Protein AF-K0SHB6-F1 (afdb_monomer_lite)

Sequence (240 aa):
EPPLGRHKRSSAKKPINKRSSAKSDKPDTRSKSGKSGKSESYHIAPFSCPGQCIDAEGADYETGELSSAVQACNVHGSHGYTQQWLIHQDTTFVKVESYAYEGQCIGVVYEPGDSAEDIKGACEYAELALRPCDSLSTNWYFTGGQLLSAFCWLNGVSSIMGVYYLSETVGCAGDLSSYSGNIDPLQREDTFLFIESDVMAMMEVSSRSIEDVPENFPTTFPTYFPSLSPTISPMKDPEE

Organism: Thalassiosira oceanica (NCBI:txid159749)

Radius of gyration: 20.95 Å; chains: 1; bounding box: 50×61×56 Å

pLDDT: mean 73.22, std 24.62, range [27.67, 98.31]

Secondary structure (DSSP, 8-state):
-PPP--------PPP-------------------------EEEEEETTSTTEEE-GGGS-TTT-B-TT-EEE--SSSTTGGGG-EEEEE-SS-EEEEESSSTTEEEEE---TT--HHHHHHHHHEEEEEEEETTSGGG-EEE-SS-EEEHHHHHTT--EEEE--EEETTTEE-S--EEEE-S-SS--GGG-EEEEEHHHHHHHHHHHHTGGG--S-----------------PPPPPPP-

Structure (mmCIF, N/CA/C/O backbone):
data_AF-K0SHB6-F1
#
_entry.id   AF-K0SHB6-F1
#
loop_
_atom_site.group_PDB
_atom_site.id
_atom_site.type_symbol
_atom_site.label_atom_id
_atom_site.label_alt_id
_atom_site.label_comp_id
_atom_site.label_asym_id
_atom_site.label_entity_id
_atom_site.label_seq_id
_atom_site.pdbx_PDB_ins_code
_atom_site.Cartn_x
_atom_site.Cartn_y
_atom_site.Cartn_z
_atom_site.occupancy
_atom_site.B_iso_or_equiv
_atom_site.auth_seq_id
_atom_site.auth_comp_id
_atom_site.auth_asym_id
_atom_site.auth_atom_id
_atom_site.pdbx_PDB_model_num
ATOM 1 N N . GLU A 1 1 ? -22.175 25.384 -15.361 1.00 29.41 1 GLU A N 1
ATOM 2 C CA . GLU A 1 1 ? -21.512 26.169 -14.298 1.00 29.41 1 GLU A CA 1
ATOM 3 C C . GLU A 1 1 ? -20.616 25.232 -13.501 1.00 29.41 1 GLU A C 1
ATOM 5 O O . GLU A 1 1 ? -21.087 24.143 -13.191 1.00 29.41 1 GLU A O 1
ATOM 10 N N . PRO A 1 2 ? -19.345 25.564 -13.230 1.00 31.03 2 PRO A N 1
ATOM 11 C CA . PRO A 1 2 ? -18.508 24.738 -12.367 1.00 31.03 2 PRO A CA 1
ATOM 12 C C . PRO A 1 2 ? -18.698 25.171 -10.903 1.00 31.03 2 PRO A C 1
ATOM 14 O O . PRO A 1 2 ? -18.761 26.378 -10.650 1.00 31.03 2 PRO A O 1
ATOM 17 N N . PRO A 1 3 ? -18.752 24.262 -9.915 1.00 38.94 3 PRO A N 1
ATOM 18 C CA . PRO A 1 3 ? -18.626 24.676 -8.533 1.00 38.94 3 PRO A CA 1
ATOM 19 C C . PRO A 1 3 ? -17.149 24.797 -8.152 1.00 38.94 3 PRO A C 1
ATOM 21 O O . PRO A 1 3 ? -16.304 23.949 -8.440 1.00 38.94 3 PRO A O 1
ATOM 24 N N . LEU A 1 4 ? -16.882 25.935 -7.528 1.00 33.56 4 LEU A N 1
ATOM 25 C CA . LEU A 1 4 ? -15.621 26.421 -7.003 1.00 33.56 4 LEU A CA 1
ATOM 26 C C . LEU A 1 4 ? -15.220 25.719 -5.697 1.00 33.56 4 LEU A C 1
ATOM 28 O O . LEU A 1 4 ? -16.072 25.389 -4.879 1.00 33.56 4 LEU A O 1
ATOM 32 N N . GLY A 1 5 ? -13.907 25.688 -5.446 1.00 27.67 5 GLY A N 1
ATOM 33 C CA . GLY A 1 5 ? -13.371 25.937 -4.103 1.00 27.67 5 GLY A CA 1
ATOM 34 C C . GLY A 1 5 ? -12.827 24.735 -3.333 1.00 27.67 5 GLY A C 1
ATOM 35 O O . GLY A 1 5 ? -13.350 24.390 -2.281 1.00 27.67 5 GLY A O 1
ATOM 36 N N . ARG A 1 6 ? -11.699 24.162 -3.776 1.00 32.88 6 ARG A N 1
ATOM 37 C CA . ARG A 1 6 ? -10.844 23.337 -2.903 1.00 32.88 6 ARG A CA 1
ATOM 38 C C . ARG A 1 6 ? -10.138 24.255 -1.898 1.00 32.88 6 ARG A C 1
ATOM 40 O O . ARG A 1 6 ? -9.207 24.979 -2.252 1.00 32.88 6 ARG A O 1
ATOM 47 N N . HIS A 1 7 ? -10.575 24.235 -0.642 1.00 29.77 7 HIS A N 1
ATOM 48 C CA . HIS A 1 7 ? -9.843 24.861 0.453 1.00 29.77 7 HIS A CA 1
ATOM 49 C C . HIS A 1 7 ? -8.585 24.040 0.764 1.00 29.77 7 HIS A C 1
ATOM 51 O O . HIS A 1 7 ? -8.644 23.029 1.453 1.00 29.77 7 HIS A O 1
ATOM 57 N N . LYS A 1 8 ? -7.424 24.503 0.283 1.00 37.03 8 LYS A N 1
ATOM 58 C CA . LYS A 1 8 ? -6.126 24.109 0.846 1.00 37.03 8 LYS A CA 1
ATOM 59 C C . LYS A 1 8 ? -6.048 24.634 2.281 1.00 37.03 8 LYS A C 1
ATOM 61 O O . LYS A 1 8 ? -5.991 25.846 2.487 1.00 37.03 8 LYS A O 1
ATOM 66 N N . ARG A 1 9 ? -6.013 23.742 3.270 1.00 31.62 9 ARG A N 1
ATOM 67 C CA . ARG A 1 9 ? -5.546 24.068 4.623 1.00 31.62 9 ARG A CA 1
ATOM 68 C C . ARG A 1 9 ? -4.311 23.237 4.930 1.00 31.62 9 ARG A C 1
ATOM 70 O O . ARG A 1 9 ? -4.398 22.033 5.122 1.00 31.62 9 ARG A O 1
ATOM 77 N N . SER A 1 10 ? -3.166 23.919 4.955 1.00 33.72 10 SER A N 1
ATOM 78 C CA . SER A 1 10 ? -1.901 23.356 5.408 1.00 33.72 10 SER A CA 1
ATOM 79 C C . SER A 1 10 ? -1.973 23.111 6.910 1.00 33.72 10 SER A C 1
ATOM 81 O O . SER A 1 10 ? -2.198 24.051 7.675 1.00 33.72 10 SER A O 1
ATOM 83 N N . SER A 1 11 ? -1.733 21.875 7.325 1.00 35.28 11 SER A N 1
ATOM 84 C CA . SER A 1 11 ? -1.407 21.549 8.709 1.00 35.28 11 SER A CA 1
ATOM 85 C C . SER A 1 11 ? -0.098 20.772 8.695 1.00 35.28 11 SER A C 1
ATOM 87 O O . SER A 1 11 ? 0.039 19.790 7.974 1.00 35.28 11 SER A O 1
ATOM 89 N N . ALA A 1 12 ? 0.888 21.292 9.424 1.00 32.09 12 ALA A N 1
ATOM 90 C CA . ALA A 1 12 ? 2.257 20.799 9.446 1.00 32.09 12 ALA A CA 1
ATOM 91 C C . ALA A 1 12 ? 2.314 19.328 9.901 1.00 32.09 12 ALA A C 1
ATOM 93 O O . ALA A 1 12 ? 2.023 19.027 11.059 1.00 32.09 12 ALA A O 1
ATOM 94 N N . LYS A 1 13 ? 2.706 18.426 8.992 1.00 37.31 13 LYS A N 1
ATOM 95 C CA . LYS A 1 13 ? 3.010 17.018 9.284 1.00 37.31 13 LYS A CA 1
ATOM 96 C C . LYS A 1 13 ? 4.480 16.865 9.687 1.00 37.31 13 LYS A C 1
ATOM 98 O O . LYS A 1 13 ? 5.363 17.573 9.202 1.00 37.31 13 LYS A O 1
ATOM 103 N N . LYS A 1 14 ? 4.733 15.953 10.629 1.00 38.56 14 LYS A N 1
ATOM 104 C CA . LYS A 1 14 ? 6.080 15.570 11.076 1.00 38.56 14 LYS A CA 1
ATOM 105 C C . LYS A 1 14 ? 6.819 14.907 9.900 1.00 38.56 14 LYS A C 1
ATOM 107 O O . LYS A 1 14 ? 6.227 14.039 9.268 1.00 38.56 14 LYS A O 1
ATOM 112 N N . PRO A 1 15 ? 8.078 15.279 9.617 1.00 34.97 15 PRO A N 1
ATOM 113 C CA . PRO A 1 15 ? 8.804 14.750 8.469 1.00 34.97 15 PRO A CA 1
ATOM 114 C C . PRO A 1 15 ? 9.083 13.250 8.607 1.00 34.97 15 PRO A C 1
ATOM 116 O O . PRO A 1 15 ? 9.340 12.750 9.706 1.00 34.97 15 PRO A O 1
ATOM 119 N N . ILE A 1 16 ? 9.093 12.559 7.465 1.00 46.59 16 ILE A N 1
ATOM 120 C CA . ILE A 1 16 ? 9.598 11.192 7.310 1.00 46.59 16 ILE A CA 1
ATOM 121 C C . ILE A 1 16 ? 11.068 11.184 7.762 1.00 46.59 16 ILE A C 1
ATOM 123 O O . ILE A 1 16 ? 11.935 11.804 7.137 1.00 46.59 16 ILE A O 1
ATOM 127 N N . ASN A 1 17 ? 11.350 10.538 8.896 1.00 40.88 17 ASN A N 1
ATOM 128 C CA . ASN A 1 17 ? 12.684 10.522 9.490 1.00 40.88 17 ASN A CA 1
ATOM 129 C C . ASN A 1 17 ? 13.641 9.677 8.641 1.00 40.88 17 ASN A C 1
ATOM 131 O O . ASN A 1 17 ? 13.602 8.449 8.670 1.00 40.88 17 ASN A O 1
ATOM 135 N N . LYS A 1 18 ? 14.570 10.340 7.942 1.00 38.62 18 LYS A N 1
ATOM 136 C CA . LYS A 1 18 ? 15.769 9.687 7.406 1.00 38.62 18 LYS A CA 1
ATOM 137 C C . LYS A 1 18 ? 16.724 9.350 8.554 1.00 38.62 18 LYS A C 1
ATOM 139 O O . LYS A 1 18 ? 17.028 10.183 9.407 1.00 38.62 18 LYS A O 1
ATOM 144 N N . ARG A 1 19 ? 17.196 8.105 8.553 1.00 33.34 19 ARG A N 1
ATOM 145 C CA . ARG A 1 19 ? 18.104 7.507 9.539 1.00 33.34 19 ARG A CA 1
ATOM 146 C C . ARG A 1 19 ? 19.322 8.406 9.810 1.00 33.34 19 ARG A C 1
ATOM 148 O O . ARG A 1 19 ? 20.077 8.718 8.894 1.00 33.34 19 ARG A O 1
ATOM 155 N N . SER A 1 20 ? 19.555 8.757 11.076 1.00 30.36 20 SER A N 1
ATOM 156 C CA . SER A 1 20 ? 20.849 9.252 11.563 1.00 30.36 20 SER A CA 1
ATOM 157 C C . SER A 1 20 ? 21.382 8.288 12.622 1.00 30.36 20 SER A C 1
ATOM 159 O O . SER A 1 20 ? 20.715 7.950 13.596 1.00 30.36 20 SER A O 1
ATOM 161 N N . SER A 1 21 ? 22.578 7.765 12.372 1.00 34.56 21 SER A N 1
ATOM 162 C CA . SER A 1 21 ? 23.260 6.782 13.208 1.00 34.56 21 SER A CA 1
ATOM 163 C C . SER A 1 21 ? 23.931 7.458 14.403 1.00 34.56 21 SER A C 1
ATOM 165 O O . SER A 1 21 ? 24.883 8.217 14.216 1.00 34.56 21 SER A O 1
ATOM 167 N N . ALA A 1 22 ? 23.493 7.134 15.621 1.00 31.91 22 ALA A N 1
ATOM 168 C CA . ALA A 1 22 ? 24.198 7.478 16.851 1.00 31.91 22 ALA A CA 1
ATOM 169 C C . ALA A 1 22 ? 24.602 6.201 17.600 1.00 31.91 22 ALA A C 1
ATOM 171 O O . ALA A 1 22 ? 23.790 5.322 17.878 1.00 31.91 22 ALA A O 1
ATOM 172 N N . LYS A 1 23 ? 25.903 6.106 17.865 1.00 35.44 23 LYS A N 1
ATOM 173 C CA . LYS A 1 23 ? 26.618 4.988 18.479 1.00 35.44 23 LYS A CA 1
ATOM 174 C C . LYS A 1 23 ? 26.730 5.254 19.984 1.00 35.44 23 LYS A C 1
ATOM 176 O O . LYS A 1 23 ? 27.194 6.327 20.360 1.00 35.44 23 LYS A O 1
ATOM 181 N N . SER A 1 24 ? 26.382 4.290 20.833 1.00 30.88 24 SER A N 1
ATOM 182 C CA . SER A 1 24 ? 26.799 4.286 22.242 1.00 30.88 24 SER A CA 1
ATOM 183 C C . SER A 1 24 ? 27.037 2.857 22.727 1.00 30.88 24 SER A C 1
ATOM 185 O O . SER A 1 24 ? 26.165 1.999 22.607 1.00 30.88 24 SER A O 1
ATOM 187 N N . ASP A 1 25 ? 28.246 2.630 23.236 1.00 32.50 25 ASP A N 1
ATOM 188 C CA . ASP A 1 25 ? 28.817 1.347 23.643 1.00 32.50 25 ASP A CA 1
ATOM 189 C C . ASP A 1 25 ? 28.410 0.883 25.062 1.00 32.50 25 ASP A C 1
ATOM 191 O O . ASP A 1 25 ? 28.250 1.712 25.959 1.00 32.50 25 ASP A O 1
ATOM 195 N N . LYS A 1 26 ? 28.469 -0.459 25.235 1.00 32.31 26 LYS A N 1
ATOM 196 C CA . LYS A 1 26 ? 28.680 -1.312 26.447 1.00 32.31 26 LYS A CA 1
ATOM 197 C C . LYS A 1 26 ? 27.462 -1.877 27.229 1.00 32.31 26 LYS A C 1
ATOM 199 O O . LYS A 1 26 ? 26.467 -1.183 27.376 1.00 32.31 26 LYS A O 1
ATOM 204 N N . PRO A 1 27 ? 27.611 -3.039 27.924 1.00 38.28 27 PRO A N 1
ATOM 205 C CA . PRO A 1 27 ? 28.086 -4.348 27.435 1.00 38.28 27 PRO A CA 1
ATOM 206 C C . PRO A 1 27 ? 27.249 -5.567 27.939 1.00 38.28 27 PRO A C 1
ATOM 208 O O . PRO A 1 27 ? 26.522 -5.489 28.920 1.00 38.28 27 PRO A O 1
ATOM 211 N N . ASP A 1 28 ? 27.461 -6.711 27.275 1.00 33.06 28 ASP A N 1
ATOM 212 C CA . ASP A 1 28 ? 27.283 -8.118 27.693 1.00 33.06 28 ASP A CA 1
ATOM 213 C C . ASP A 1 28 ? 25.973 -8.623 28.336 1.00 33.06 28 ASP A C 1
ATOM 215 O O . ASP A 1 28 ? 25.734 -8.501 29.535 1.00 33.06 28 ASP A O 1
ATOM 219 N N . THR A 1 29 ? 25.271 -9.495 27.598 1.00 31.88 29 THR A N 1
ATOM 220 C CA . THR A 1 29 ? 24.992 -10.855 28.106 1.00 31.88 29 THR A CA 1
ATOM 221 C C . THR A 1 29 ? 24.805 -11.851 26.958 1.00 31.88 29 THR A C 1
ATOM 223 O O . THR A 1 29 ? 23.915 -11.724 26.121 1.00 31.88 29 THR A O 1
ATOM 226 N N . ARG A 1 30 ? 25.676 -12.869 26.920 1.00 40.62 30 ARG A N 1
ATOM 227 C CA . ARG A 1 30 ? 25.621 -14.012 25.997 1.00 40.62 30 ARG A CA 1
ATOM 228 C C . ARG A 1 30 ? 24.274 -14.732 26.101 1.00 40.62 30 ARG A C 1
ATOM 230 O O . ARG A 1 30 ? 24.042 -15.448 27.071 1.00 40.62 30 ARG A O 1
ATOM 237 N N . SER A 1 31 ? 23.476 -14.656 25.042 1.00 32.75 31 SER A N 1
ATOM 238 C CA . SER A 1 31 ? 22.472 -15.670 24.720 1.00 32.75 31 SER A CA 1
ATOM 239 C C . SER A 1 31 ? 22.822 -16.288 23.373 1.00 32.75 31 SER A C 1
ATOM 241 O O . SER A 1 31 ? 23.190 -15.601 22.423 1.00 32.75 31 SER A O 1
ATOM 243 N N . LYS A 1 32 ? 22.825 -17.620 23.358 1.00 30.72 32 LYS A N 1
ATOM 244 C CA . LYS A 1 32 ? 23.284 -18.476 22.267 1.00 30.72 32 LYS A CA 1
ATOM 245 C C . LYS A 1 32 ? 22.575 -18.148 20.953 1.00 30.72 32 LYS A C 1
ATOM 247 O O . LYS A 1 32 ? 21.365 -17.964 20.912 1.00 30.72 32 LYS A O 1
ATOM 252 N N . SER A 1 33 ? 23.380 -18.160 19.898 1.00 38.50 33 SER A N 1
ATOM 253 C CA . SER A 1 33 ? 23.033 -18.048 18.487 1.00 38.50 33 SER A CA 1
ATOM 254 C C . SER A 1 33 ? 21.807 -18.880 18.092 1.00 38.50 33 SER A C 1
ATOM 256 O O . SER A 1 33 ? 21.907 -20.096 17.913 1.00 38.50 33 SER A O 1
ATOM 258 N N . GLY A 1 34 ? 20.676 -18.212 17.886 1.00 32.56 34 GLY A N 1
ATOM 259 C CA . GLY A 1 34 ? 19.695 -18.641 16.896 1.00 32.56 34 GLY A CA 1
ATOM 260 C C . GLY A 1 34 ? 20.164 -18.142 15.532 1.00 32.56 34 GLY A C 1
ATOM 261 O O . GLY A 1 34 ? 20.601 -16.997 15.424 1.00 32.56 34 GLY A O 1
ATOM 262 N N . LYS A 1 35 ? 20.144 -18.997 14.504 1.00 35.47 35 LYS A N 1
ATOM 263 C CA . LYS A 1 35 ? 20.313 -18.572 13.107 1.00 35.47 35 LYS A CA 1
ATOM 264 C C . LYS A 1 35 ? 19.418 -17.351 12.876 1.00 35.47 35 LYS A C 1
ATOM 266 O O . LYS A 1 35 ? 18.208 -17.462 13.030 1.00 35.47 35 LYS A O 1
ATOM 271 N N . SER A 1 36 ? 20.018 -16.217 12.526 1.00 36.28 36 SER A N 1
ATOM 272 C CA . SER A 1 36 ? 19.309 -15.109 11.893 1.00 36.28 36 SER A CA 1
ATOM 273 C C . SER A 1 36 ? 18.643 -15.694 10.647 1.00 36.28 36 SER A C 1
ATOM 275 O O . SER A 1 36 ? 19.313 -16.005 9.663 1.00 36.28 36 SER A O 1
ATOM 277 N N . GLY A 1 37 ? 17.340 -15.965 10.735 1.00 38.00 37 GLY A N 1
ATOM 278 C CA . GLY A 1 37 ? 16.520 -16.085 9.542 1.00 38.00 37 GLY A CA 1
ATOM 279 C C . GLY A 1 37 ? 16.625 -14.742 8.835 1.00 38.00 37 GLY A C 1
ATOM 280 O O . GLY A 1 37 ? 16.525 -13.702 9.489 1.00 38.00 37 GLY A O 1
ATOM 281 N N . LYS A 1 38 ? 16.929 -14.747 7.538 1.00 49.19 38 LYS A N 1
ATOM 282 C CA . LYS A 1 38 ? 16.717 -13.552 6.724 1.00 49.19 38 LYS A CA 1
ATOM 283 C C . LYS A 1 38 ? 15.250 -13.164 6.922 1.00 49.19 38 LYS A C 1
ATOM 285 O O . LYS A 1 38 ? 14.393 -14.030 6.778 1.00 49.19 38 LYS A O 1
ATOM 290 N N . SER A 1 39 ? 14.967 -11.919 7.288 1.00 55.59 39 SER A N 1
ATOM 291 C CA . SER A 1 39 ? 13.596 -11.420 7.206 1.00 55.59 39 SER A CA 1
ATOM 292 C C . SER A 1 39 ? 13.182 -11.512 5.740 1.00 55.59 39 SER A C 1
ATOM 294 O O . SER A 1 39 ? 13.821 -10.893 4.891 1.00 55.59 39 SER A O 1
ATOM 296 N N . GLU A 1 40 ? 12.199 -12.354 5.437 1.00 81.94 40 GLU A N 1
ATOM 297 C CA . GLU A 1 40 ? 11.694 -12.533 4.078 1.00 81.94 40 GLU A CA 1
ATOM 298 C C . GLU A 1 40 ? 10.979 -11.244 3.657 1.00 81.94 40 GLU A C 1
ATOM 300 O O . GLU A 1 40 ? 10.002 -10.832 4.282 1.00 81.94 40 GLU A O 1
ATOM 305 N N . SER A 1 41 ? 11.515 -10.568 2.639 1.00 91.00 41 SER A N 1
ATOM 306 C CA . SER A 1 41 ? 10.890 -9.402 2.018 1.00 91.00 41 SER A CA 1
ATOM 307 C C . SER A 1 41 ? 10.317 -9.771 0.656 1.00 91.00 41 SER A C 1
ATOM 309 O O . SER A 1 41 ? 10.869 -10.601 -0.076 1.00 91.00 41 SER A O 1
ATOM 311 N N . TYR A 1 42 ? 9.224 -9.112 0.295 1.00 93.31 42 TYR A N 1
ATOM 312 C CA . TYR A 1 42 ? 8.438 -9.405 -0.894 1.00 93.31 42 TYR A CA 1
ATOM 313 C C . TYR A 1 42 ? 8.382 -8.189 -1.811 1.00 93.31 42 TYR A C 1
ATOM 315 O O . TYR A 1 42 ? 8.310 -7.057 -1.343 1.00 93.31 42 TYR A O 1
ATOM 323 N N . HIS A 1 43 ? 8.353 -8.432 -3.115 1.00 94.12 43 HIS A N 1
ATOM 324 C CA . HIS A 1 43 ? 7.824 -7.475 -4.077 1.00 94.12 43 HIS A CA 1
ATOM 325 C C . HIS A 1 43 ? 6.333 -7.759 -4.241 1.00 94.12 43 HIS A C 1
ATOM 327 O O . HIS A 1 43 ? 5.920 -8.920 -4.312 1.00 94.12 43 HIS A O 1
ATOM 333 N N . ILE A 1 44 ? 5.525 -6.705 -4.288 1.00 94.81 44 ILE A N 1
ATOM 334 C CA . ILE A 1 44 ? 4.079 -6.815 -4.483 1.00 94.81 44 ILE A CA 1
ATOM 335 C C . ILE A 1 44 ? 3.785 -6.337 -5.895 1.00 94.81 44 ILE A C 1
ATOM 337 O O . ILE A 1 44 ? 4.035 -5.177 -6.213 1.00 94.81 44 ILE A O 1
ATOM 341 N N . ALA A 1 45 ? 3.288 -7.231 -6.743 1.00 93.62 45 ALA A N 1
ATOM 342 C CA . ALA A 1 45 ? 3.000 -6.944 -8.142 1.00 93.62 45 ALA A CA 1
ATOM 343 C C . ALA A 1 45 ? 1.491 -7.054 -8.399 1.00 93.62 45 ALA A C 1
ATOM 345 O O . ALA A 1 45 ? 0.918 -8.116 -8.130 1.00 93.62 45 ALA A O 1
ATOM 346 N N . PRO A 1 46 ? 0.823 -6.009 -8.919 1.00 92.12 46 PRO A N 1
ATOM 347 C CA . PRO A 1 46 ? -0.566 -6.131 -9.341 1.00 92.12 46 PRO A CA 1
ATOM 348 C C . PRO A 1 46 ? -0.658 -7.094 -10.529 1.00 92.12 46 PRO A C 1
ATOM 350 O O . PRO A 1 46 ? 0.081 -6.972 -11.507 1.00 92.12 46 PRO A O 1
ATOM 353 N N . PHE A 1 47 ? -1.570 -8.061 -10.465 1.00 88.81 47 PHE A N 1
ATOM 354 C CA . PHE A 1 47 ? -1.650 -9.151 -11.437 1.00 88.81 47 PHE A CA 1
ATOM 355 C C . PHE A 1 47 ? -1.946 -8.649 -12.858 1.00 88.81 47 PHE A C 1
ATOM 357 O O . PHE A 1 47 ? -1.375 -9.152 -13.827 1.00 88.81 47 PHE A O 1
ATOM 364 N N . SER A 1 48 ? -2.794 -7.627 -12.987 1.00 86.19 48 SER A N 1
ATOM 365 C CA . SER A 1 48 ? -3.121 -6.996 -14.274 1.00 86.19 48 SER A CA 1
ATOM 366 C C . SER A 1 48 ? -2.049 -6.034 -14.798 1.00 86.19 48 SER A C 1
ATOM 368 O O . SER A 1 48 ? -2.194 -5.502 -15.899 1.00 86.19 48 SER A O 1
ATOM 370 N N . CYS A 1 49 ? -0.950 -5.843 -14.061 1.00 88.81 49 CYS A N 1
ATOM 371 C CA . CYS A 1 49 ? 0.143 -4.934 -14.405 1.00 88.81 49 CYS A CA 1
ATOM 372 C C . CYS A 1 49 ? 1.483 -5.692 -14.520 1.00 88.81 49 CYS A C 1
ATOM 374 O O . CYS A 1 49 ? 2.363 -5.515 -13.674 1.00 88.81 49 CYS A O 1
ATOM 376 N N . PRO A 1 50 ? 1.683 -6.550 -15.544 1.00 87.00 50 PRO A N 1
ATOM 377 C CA . PRO A 1 50 ? 2.914 -7.325 -15.675 1.00 87.00 50 PRO A CA 1
ATOM 378 C C . PRO A 1 50 ? 4.167 -6.442 -15.673 1.00 87.00 50 PRO A C 1
ATOM 380 O O . PRO A 1 50 ? 4.248 -5.448 -16.395 1.00 87.00 50 PRO A O 1
ATOM 383 N N . GLY A 1 51 ? 5.160 -6.825 -14.868 1.00 88.19 51 GLY A N 1
ATOM 384 C CA . GLY A 1 51 ? 6.424 -6.092 -14.744 1.00 88.19 51 GLY A CA 1
ATOM 385 C C . GLY A 1 51 ? 6.337 -4.792 -13.940 1.00 88.19 51 GLY A C 1
ATOM 386 O O . GLY A 1 51 ? 7.326 -4.061 -13.894 1.00 88.19 51 GLY A O 1
ATOM 387 N N . GLN A 1 52 ? 5.192 -4.501 -13.315 1.00 93.00 52 GLN A N 1
ATOM 388 C CA . GLN A 1 52 ? 5.039 -3.404 -12.363 1.00 93.00 52 GLN A CA 1
ATOM 389 C C . GLN A 1 52 ? 4.985 -3.933 -10.925 1.00 93.00 52 GLN A C 1
ATOM 391 O O . GLN A 1 52 ? 4.422 -4.995 -10.657 1.00 93.00 52 GLN A O 1
ATOM 396 N N . CYS A 1 53 ? 5.566 -3.175 -10.006 1.00 95.00 53 CYS A N 1
ATOM 397 C CA . CYS A 1 53 ? 5.662 -3.460 -8.585 1.00 95.00 53 CYS A CA 1
ATOM 398 C C . CYS A 1 53 ? 5.234 -2.224 -7.785 1.00 95.00 53 CYS A C 1
ATOM 400 O O . CYS A 1 53 ? 5.376 -1.092 -8.251 1.00 95.00 53 CYS A O 1
ATOM 402 N N . ILE A 1 54 ? 4.725 -2.443 -6.573 1.00 96.31 54 ILE A N 1
ATOM 403 C CA . ILE A 1 54 ? 4.427 -1.365 -5.630 1.00 96.31 54 ILE A CA 1
ATOM 404 C C . ILE A 1 54 ? 5.736 -0.852 -5.016 1.00 96.31 54 ILE A C 1
ATOM 406 O O . ILE A 1 54 ? 6.526 -1.629 -4.476 1.00 96.31 54 ILE A O 1
ATOM 410 N N . ASP A 1 55 ? 5.939 0.458 -5.074 1.00 96.56 55 ASP A N 1
ATOM 411 C CA . ASP A 1 55 ? 7.143 1.179 -4.683 1.00 96.56 55 ASP A CA 1
ATOM 412 C C . ASP A 1 55 ? 6.822 2.237 -3.625 1.00 96.56 55 ASP A C 1
ATOM 414 O O . ASP A 1 55 ? 6.032 3.158 -3.846 1.00 96.56 55 ASP A O 1
ATOM 418 N N . ALA A 1 56 ? 7.460 2.125 -2.462 1.00 96.94 56 ALA A N 1
ATOM 419 C CA . ALA A 1 56 ? 7.277 3.071 -1.372 1.00 96.94 56 ALA A CA 1
ATOM 420 C C . ALA A 1 56 ? 7.874 4.460 -1.671 1.00 96.94 56 ALA A C 1
ATOM 422 O O . ALA A 1 56 ? 7.459 5.435 -1.049 1.00 96.94 56 ALA A O 1
ATOM 423 N N . GLU A 1 57 ? 8.827 4.580 -2.605 1.00 95.12 57 GLU A N 1
ATOM 424 C CA . GLU A 1 57 ? 9.357 5.881 -3.051 1.00 95.12 57 GLU A CA 1
ATOM 425 C C . GLU A 1 57 ? 8.317 6.673 -3.861 1.00 95.12 57 GLU A C 1
ATOM 427 O O . GLU A 1 57 ? 8.410 7.895 -3.961 1.00 95.12 57 GLU A O 1
ATOM 432 N N . GLY A 1 58 ? 7.279 5.998 -4.366 1.00 93.56 58 GLY A N 1
ATOM 433 C CA . GLY A 1 58 ? 6.119 6.625 -4.995 1.00 93.56 58 GLY A CA 1
ATOM 434 C C . GLY A 1 58 ? 5.163 7.329 -4.025 1.00 93.56 58 GLY A C 1
ATOM 435 O O . GLY A 1 58 ? 4.144 7.858 -4.470 1.00 93.56 58 GLY A O 1
ATOM 436 N N . ALA A 1 59 ? 5.463 7.321 -2.722 1.00 95.44 59 ALA A N 1
ATOM 437 C CA . ALA A 1 59 ? 4.725 8.078 -1.722 1.00 95.44 59 ALA A CA 1
ATOM 438 C C . ALA A 1 59 ? 5.076 9.574 -1.776 1.00 95.44 59 ALA A C 1
ATOM 440 O O . ALA A 1 59 ? 6.249 9.957 -1.795 1.00 95.44 59 ALA A O 1
ATOM 441 N N . ASP A 1 60 ? 4.062 10.434 -1.714 1.00 94.88 60 ASP A N 1
ATOM 442 C CA . ASP A 1 60 ? 4.256 11.869 -1.548 1.00 94.88 60 ASP A CA 1
ATOM 443 C C . ASP A 1 60 ? 4.959 12.166 -0.213 1.00 94.88 60 ASP A C 1
ATOM 445 O O . ASP A 1 60 ? 4.603 11.641 0.845 1.00 94.88 60 ASP A O 1
ATOM 449 N N . TYR A 1 61 ? 5.976 13.028 -0.253 1.00 88.25 61 TYR A N 1
ATOM 450 C CA . TYR A 1 61 ? 6.817 13.312 0.910 1.00 88.25 61 TYR A CA 1
ATOM 451 C C . TYR A 1 61 ? 6.065 14.021 2.049 1.00 88.25 61 TYR A C 1
ATOM 453 O O . TYR A 1 61 ? 6.426 13.858 3.218 1.00 88.25 61 TYR A O 1
ATOM 461 N N . GLU A 1 62 ? 5.055 14.834 1.727 1.00 88.81 62 GLU A N 1
ATOM 462 C CA . GLU A 1 62 ? 4.292 15.598 2.713 1.00 88.81 62 GLU A CA 1
ATOM 463 C C . GLU A 1 62 ? 3.106 14.798 3.251 1.00 88.81 62 GLU A C 1
ATOM 465 O O . GLU A 1 62 ? 2.844 14.810 4.459 1.00 88.81 62 GLU A O 1
ATOM 470 N N . THR A 1 63 ? 2.363 14.125 2.371 1.00 90.88 63 THR A N 1
ATOM 471 C CA . THR A 1 63 ? 1.109 13.460 2.737 1.00 90.88 63 THR A CA 1
ATOM 472 C C . THR A 1 63 ? 1.296 11.990 3.086 1.00 90.88 63 THR A C 1
ATOM 474 O O . THR A 1 63 ? 0.556 11.500 3.949 1.00 90.88 63 THR A O 1
ATOM 477 N N . GLY A 1 64 ? 2.303 11.339 2.497 1.00 94.25 64 GLY A N 1
ATOM 478 C CA . GLY A 1 64 ? 2.529 9.895 2.524 1.00 94.25 64 GLY A CA 1
ATOM 479 C C . GLY A 1 64 ? 1.698 9.127 1.493 1.00 94.25 64 GLY A C 1
ATOM 480 O O . GLY A 1 64 ? 1.773 7.900 1.479 1.00 94.25 64 GLY A O 1
ATOM 481 N N . GLU A 1 65 ? 0.893 9.814 0.678 1.00 96.50 65 GLU A N 1
ATOM 482 C CA . GLU A 1 65 ? -0.029 9.210 -0.291 1.00 96.50 65 GLU A CA 1
ATOM 483 C C . GLU A 1 65 ? 0.729 8.545 -1.441 1.00 96.50 65 GLU A C 1
ATOM 485 O O . GLU A 1 65 ? 1.613 9.137 -2.056 1.00 96.50 65 GLU A O 1
ATOM 490 N N . LEU A 1 66 ? 0.367 7.304 -1.745 1.00 96.50 66 LEU A N 1
ATOM 491 C CA . LEU A 1 66 ? 0.982 6.417 -2.730 1.00 96.50 66 LEU A CA 1
ATOM 492 C C . LEU A 1 66 ? 0.477 6.727 -4.151 1.00 96.50 66 LEU A C 1
ATOM 494 O O . LEU A 1 66 ? 0.026 5.839 -4.870 1.00 96.50 66 LEU A O 1
ATOM 498 N N . SER A 1 67 ? 0.566 7.997 -4.549 1.00 93.94 67 SER A N 1
ATOM 499 C CA . SER A 1 67 ? 0.066 8.538 -5.826 1.00 93.94 67 SER A CA 1
ATOM 500 C C . SER A 1 67 ? 0.894 8.130 -7.054 1.00 93.94 67 SER A C 1
ATOM 502 O O . SER A 1 67 ? 0.423 8.214 -8.187 1.00 93.94 67 SER A O 1
ATOM 504 N N . SER A 1 68 ? 2.133 7.677 -6.845 1.00 94.69 68 SER A N 1
ATOM 505 C CA . SER A 1 68 ? 3.036 7.200 -7.900 1.00 94.69 68 SER A CA 1
ATOM 506 C C . SER A 1 68 ? 3.701 5.874 -7.512 1.00 94.69 68 SER A C 1
ATOM 508 O O . SER A 1 68 ? 4.848 5.616 -7.881 1.00 94.69 68 SER A O 1
ATOM 510 N N . ALA A 1 69 ? 3.010 5.049 -6.726 1.00 95.88 69 ALA A N 1
ATOM 511 C CA . ALA A 1 69 ? 3.536 3.808 -6.170 1.00 95.88 69 ALA A CA 1
ATOM 512 C C . ALA A 1 69 ? 3.634 2.648 -7.166 1.00 95.88 69 ALA A C 1
ATOM 514 O O . ALA A 1 69 ? 4.410 1.734 -6.931 1.00 95.88 69 ALA A O 1
ATOM 515 N N . VAL A 1 70 ? 2.893 2.641 -8.270 1.00 95.06 70 VAL A N 1
ATOM 516 C CA . VAL A 1 70 ? 2.991 1.571 -9.272 1.00 95.06 70 VAL A CA 1
ATOM 517 C C . VAL A 1 70 ? 4.097 1.925 -10.260 1.00 95.06 70 VAL A C 1
ATOM 519 O O . VAL A 1 70 ? 3.961 2.860 -11.048 1.00 95.06 70 VAL A O 1
ATOM 522 N N . GLN A 1 71 ? 5.215 1.204 -10.186 1.00 93.69 71 GLN A N 1
ATOM 523 C CA . GLN A 1 71 ? 6.418 1.468 -10.979 1.00 93.69 71 GLN A CA 1
ATOM 524 C C . GLN A 1 71 ? 6.959 0.193 -11.612 1.00 93.69 71 GLN A C 1
ATOM 526 O O . GLN A 1 71 ? 6.638 -0.913 -11.184 1.00 93.69 71 GLN A O 1
ATOM 531 N N . ALA A 1 72 ? 7.840 0.331 -12.605 1.00 92.25 72 ALA A N 1
ATOM 532 C CA . ALA A 1 72 ? 8.565 -0.814 -13.140 1.00 92.25 72 ALA A CA 1
ATOM 533 C C . ALA A 1 72 ? 9.316 -1.541 -12.014 1.00 92.25 72 ALA A C 1
ATOM 535 O O . ALA A 1 72 ? 10.020 -0.910 -11.217 1.00 92.25 72 ALA A O 1
ATOM 536 N N . CYS A 1 73 ? 9.169 -2.866 -11.966 1.00 91.62 73 CYS A N 1
ATOM 537 C CA . CYS A 1 73 ? 9.875 -3.687 -10.995 1.00 91.62 73 CYS A CA 1
ATOM 538 C C . CYS A 1 73 ? 11.387 -3.485 -11.141 1.00 91.62 73 CYS A C 1
ATOM 540 O O . CYS A 1 73 ? 11.931 -3.526 -12.246 1.00 91.62 73 CYS A O 1
ATOM 542 N N . ASN A 1 74 ? 12.057 -3.241 -10.022 1.00 87.56 74 ASN A N 1
ATOM 543 C CA . ASN A 1 74 ? 13.462 -2.886 -9.979 1.00 87.56 74 ASN A CA 1
ATOM 544 C C . ASN A 1 74 ? 14.176 -3.697 -8.900 1.00 87.56 74 ASN A C 1
ATOM 546 O O . ASN A 1 74 ? 14.375 -3.219 -7.792 1.00 87.56 74 ASN A O 1
ATOM 550 N N . VAL A 1 75 ? 14.606 -4.917 -9.211 1.00 78.06 75 VAL A N 1
ATOM 551 C CA . VAL A 1 75 ? 15.228 -5.781 -8.190 1.00 78.06 75 VAL A CA 1
ATOM 552 C C . VAL A 1 75 ? 16.695 -5.429 -7.932 1.00 78.06 75 VAL A C 1
ATOM 554 O O . VAL A 1 75 ? 17.202 -5.568 -6.819 1.00 78.06 75 VAL A O 1
ATOM 557 N N . HIS A 1 76 ? 17.402 -4.985 -8.972 1.00 71.25 76 HIS A N 1
ATOM 558 C CA . HIS A 1 76 ? 18.860 -4.826 -8.956 1.00 71.25 76 HIS A CA 1
ATOM 559 C C . HIS A 1 76 ? 19.343 -3.372 -8.996 1.00 71.25 76 HIS A C 1
ATOM 561 O O . HIS A 1 76 ? 20.548 -3.123 -8.901 1.00 71.25 76 HIS A O 1
ATOM 567 N N . GLY A 1 77 ? 18.443 -2.407 -9.168 1.00 73.88 77 GLY A N 1
ATOM 568 C CA . GLY A 1 77 ? 18.793 -0.993 -9.168 1.00 73.88 77 GLY A CA 1
ATOM 569 C C . GLY A 1 77 ? 19.047 -0.451 -7.766 1.00 73.88 77 GLY A C 1
ATOM 570 O O . GLY A 1 77 ? 18.660 -1.035 -6.755 1.00 73.88 77 GLY A O 1
ATOM 571 N N . SER A 1 78 ? 19.669 0.727 -7.702 1.00 75.19 78 SER A N 1
ATOM 572 C CA . SER A 1 78 ? 20.001 1.409 -6.442 1.00 75.19 78 SER A CA 1
ATOM 573 C C . SER A 1 78 ? 18.787 1.739 -5.567 1.00 75.19 78 SER A C 1
ATOM 575 O O . SER A 1 78 ? 18.961 1.997 -4.380 1.00 75.19 78 SER A O 1
ATOM 577 N N . HIS A 1 79 ? 17.584 1.705 -6.142 1.00 81.81 79 HIS A N 1
ATOM 578 C CA . HIS A 1 79 ? 16.309 1.971 -5.476 1.00 81.81 79 HIS A CA 1
ATOM 579 C C . HIS A 1 79 ? 15.468 0.706 -5.260 1.00 81.81 79 HIS A C 1
ATOM 581 O O . HIS A 1 79 ? 14.389 0.792 -4.708 1.00 81.81 79 HIS A O 1
ATOM 587 N N . GLY A 1 80 ? 15.950 -0.496 -5.598 1.00 86.12 80 GLY A N 1
ATOM 588 C CA . GLY A 1 80 ? 15.117 -1.703 -5.493 1.00 86.12 80 GLY A CA 1
ATOM 589 C C . GLY A 1 80 ? 14.630 -2.049 -4.085 1.00 86.12 80 GLY A C 1
ATOM 590 O O . GLY A 1 80 ? 13.607 -2.699 -3.906 1.00 86.12 80 GLY A O 1
ATOM 591 N N . TYR A 1 81 ? 15.323 -1.560 -3.057 1.00 91.56 81 TYR A N 1
ATOM 592 C CA . TYR A 1 81 ? 14.917 -1.744 -1.666 1.00 91.56 81 TYR A CA 1
ATOM 593 C C . TYR A 1 81 ? 13.632 -0.979 -1.290 1.00 91.56 81 TYR A C 1
ATOM 595 O O . TYR A 1 81 ? 13.033 -1.306 -0.269 1.00 91.56 81 TYR A O 1
ATOM 603 N N . THR A 1 82 ? 13.197 0.019 -2.072 1.00 94.81 82 THR A N 1
ATOM 604 C CA . THR A 1 82 ? 11.932 0.748 -1.844 1.00 94.81 82 THR A CA 1
ATOM 605 C C . THR A 1 82 ? 10.715 -0.023 -2.355 1.00 94.81 82 THR A C 1
ATOM 607 O O . THR A 1 82 ? 9.602 0.231 -1.901 1.00 94.81 82 THR A O 1
ATOM 610 N N . GLN A 1 83 ? 10.934 -1.025 -3.212 1.00 95.69 83 GLN A N 1
ATOM 611 C CA . GLN A 1 83 ? 9.916 -1.963 -3.702 1.00 95.69 83 GLN A CA 1
ATOM 612 C C . GLN A 1 83 ? 9.824 -3.246 -2.864 1.00 95.69 83 GLN A C 1
ATOM 614 O O . GLN A 1 83 ? 9.063 -4.158 -3.191 1.00 95.69 83 GLN A O 1
ATOM 619 N N . GLN A 1 84 ? 10.602 -3.322 -1.781 1.00 95.25 84 GLN A N 1
ATOM 620 C CA . GLN A 1 84 ? 10.566 -4.431 -0.839 1.00 95.25 84 GLN A CA 1
ATOM 621 C C . GLN A 1 84 ? 9.603 -4.132 0.309 1.00 95.25 84 GLN A C 1
ATOM 623 O O . GLN A 1 84 ? 9.638 -3.065 0.928 1.00 95.25 84 GLN A O 1
ATOM 628 N N . TRP A 1 85 ? 8.787 -5.129 0.630 1.00 96.00 85 TRP A N 1
ATOM 629 C CA . TRP A 1 85 ? 7.756 -5.063 1.654 1.00 96.00 85 TRP A CA 1
ATOM 630 C C . TRP A 1 85 ? 7.916 -6.211 2.645 1.00 96.00 85 TRP A C 1
ATOM 632 O O . TRP A 1 85 ? 8.144 -7.363 2.267 1.00 96.00 85 TRP A O 1
ATOM 642 N N . LEU A 1 86 ? 7.806 -5.892 3.927 1.00 95.62 86 LEU A N 1
ATOM 643 C CA . LEU A 1 86 ? 7.751 -6.854 5.016 1.00 95.62 86 LEU A CA 1
ATOM 644 C C . LEU A 1 86 ? 6.283 -7.158 5.303 1.00 95.62 86 LEU A C 1
ATOM 646 O O . LEU A 1 86 ? 5.484 -6.256 5.563 1.00 95.62 86 LEU A O 1
ATOM 650 N N . ILE A 1 87 ? 5.925 -8.436 5.236 1.00 94.00 87 ILE A N 1
ATOM 651 C CA . ILE A 1 87 ? 4.554 -8.883 5.465 1.00 94.00 87 ILE A CA 1
ATOM 652 C C . ILE A 1 87 ? 4.444 -9.366 6.904 1.00 94.00 87 ILE A C 1
ATOM 654 O O . ILE A 1 87 ? 4.992 -10.407 7.266 1.00 94.00 87 ILE A O 1
ATOM 658 N N . HIS A 1 88 ? 3.725 -8.608 7.727 1.00 92.69 88 HIS A N 1
ATOM 659 C CA . HIS A 1 88 ? 3.405 -9.020 9.091 1.00 92.69 88 HIS A CA 1
ATOM 660 C C . HIS A 1 88 ? 2.023 -9.620 9.098 1.00 92.69 88 HIS A C 1
ATOM 662 O O . HIS A 1 88 ? 1.053 -8.935 8.788 1.00 92.69 88 HIS A O 1
ATOM 668 N N . GLN A 1 89 ? 1.929 -10.885 9.471 1.00 87.44 89 GLN A N 1
ATOM 669 C CA . GLN A 1 89 ? 0.654 -11.555 9.639 1.00 87.44 89 GLN A CA 1
ATOM 670 C C . GLN A 1 89 ? 0.440 -11.853 11.120 1.00 87.44 89 GLN A C 1
ATOM 672 O O . GLN A 1 89 ? 1.237 -12.555 11.746 1.00 87.44 89 GLN A O 1
ATOM 677 N N . ASP A 1 90 ? -0.644 -11.322 11.676 1.00 81.38 90 ASP A N 1
ATOM 678 C CA . ASP A 1 90 ? -1.213 -11.846 12.910 1.00 81.38 90 ASP A CA 1
ATOM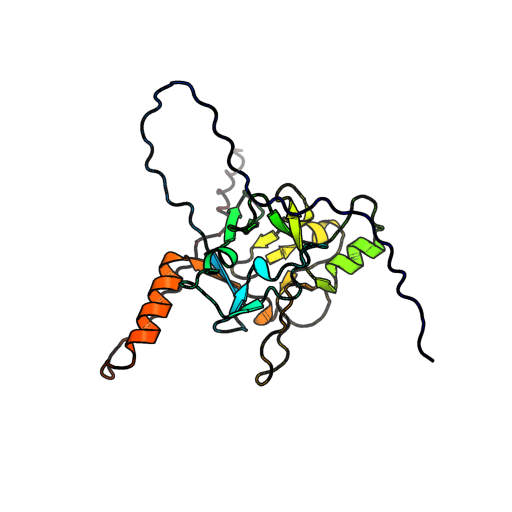 679 C C . ASP A 1 90 ? -2.283 -12.904 12.582 1.00 81.38 90 ASP A C 1
ATOM 681 O O . ASP A 1 90 ? -2.508 -13.260 11.427 1.00 81.38 90 ASP A O 1
ATOM 685 N N . THR A 1 91 ? -2.941 -13.459 13.599 1.00 76.19 91 THR A N 1
ATOM 686 C CA . THR A 1 91 ? -3.952 -14.516 13.407 1.00 76.19 91 THR A CA 1
ATOM 687 C C . THR A 1 91 ? -5.045 -14.187 12.379 1.00 76.19 91 THR A C 1
ATOM 689 O O . THR A 1 91 ? -5.609 -15.114 11.805 1.00 76.19 91 THR A O 1
ATOM 692 N N . THR A 1 92 ? -5.367 -12.906 12.161 1.00 87.69 92 THR A N 1
ATOM 693 C CA . THR A 1 92 ? -6.508 -12.471 11.337 1.00 87.69 92 THR A CA 1
ATOM 694 C C . THR A 1 92 ? -6.107 -11.500 10.229 1.00 87.69 92 THR A C 1
ATOM 696 O O . THR A 1 92 ? -6.676 -11.557 9.140 1.00 87.69 92 THR A O 1
ATOM 699 N N . PHE A 1 93 ? -5.154 -10.609 10.491 1.00 94.06 93 PHE A N 1
ATOM 700 C CA . PHE A 1 93 ? -4.818 -9.497 9.615 1.00 94.06 93 PHE A CA 1
ATOM 701 C C . PHE A 1 93 ? -3.372 -9.552 9.142 1.00 94.06 93 PHE A C 1
ATOM 703 O O . PHE A 1 93 ? -2.466 -10.038 9.820 1.00 94.06 93 PHE A O 1
ATOM 710 N N . VAL A 1 94 ? -3.176 -8.991 7.958 1.00 95.00 94 VAL A N 1
ATOM 711 C CA . VAL A 1 94 ? -1.892 -8.728 7.337 1.00 95.00 94 VAL A CA 1
ATOM 712 C C . VAL A 1 94 ? -1.635 -7.226 7.354 1.00 95.00 94 VAL A C 1
ATOM 714 O O . VAL A 1 94 ? -2.533 -6.416 7.113 1.00 95.00 94 VAL A O 1
ATOM 717 N N . LYS A 1 95 ? -0.383 -6.860 7.608 1.00 96.81 95 LYS A N 1
ATOM 718 C CA . LYS A 1 95 ? 0.159 -5.518 7.422 1.00 96.81 95 LYS A CA 1
ATOM 719 C C . LYS A 1 95 ? 1.288 -5.585 6.405 1.00 96.81 95 LYS A C 1
ATOM 721 O O . LYS A 1 95 ? 2.113 -6.497 6.438 1.00 96.81 95 LYS A O 1
ATOM 726 N N . VAL A 1 96 ? 1.314 -4.594 5.526 1.00 97.38 96 VAL A N 1
ATOM 727 C CA . VAL A 1 96 ? 2.305 -4.466 4.457 1.00 97.38 96 VAL A CA 1
ATOM 728 C C . VAL A 1 96 ? 3.242 -3.322 4.829 1.00 97.38 96 VAL A C 1
ATOM 730 O O . VAL A 1 96 ? 2.928 -2.164 4.559 1.00 97.38 96 VAL A O 1
ATOM 733 N N . GLU A 1 97 ? 4.339 -3.631 5.521 1.00 97.94 97 GLU A N 1
ATOM 734 C CA . GLU A 1 97 ? 5.328 -2.647 5.978 1.00 97.94 97 GLU A CA 1
ATOM 735 C C . GLU A 1 97 ? 6.371 -2.373 4.892 1.00 97.94 97 GLU A C 1
ATOM 737 O O . GLU A 1 97 ? 6.877 -3.292 4.252 1.00 97.94 97 GLU A O 1
ATOM 742 N N . SER A 1 98 ? 6.728 -1.106 4.699 1.00 97.25 98 SER A N 1
ATOM 743 C CA . SER A 1 98 ? 7.813 -0.720 3.805 1.00 97.25 98 SER A CA 1
ATOM 744 C C . SER A 1 98 ? 9.169 -1.118 4.382 1.00 97.25 98 SER A C 1
ATOM 746 O O . SER A 1 98 ? 9.521 -0.738 5.497 1.00 97.25 98 SER A O 1
ATOM 748 N N . TYR A 1 99 ? 9.991 -1.794 3.581 1.00 94.94 99 TYR A N 1
ATOM 749 C CA . TYR A 1 99 ? 11.376 -2.071 3.957 1.00 94.94 99 TYR A CA 1
ATOM 750 C C . TYR A 1 99 ? 12.236 -0.793 4.021 1.00 94.94 99 TYR A C 1
ATOM 752 O O . TYR A 1 99 ? 13.152 -0.687 4.838 1.00 94.94 99 TYR A O 1
ATOM 760 N N . ALA A 1 100 ? 11.946 0.195 3.168 1.00 94.56 100 ALA A N 1
ATOM 761 C CA . ALA A 1 100 ? 12.672 1.465 3.120 1.00 94.56 100 ALA A CA 1
ATOM 762 C C . ALA A 1 100 ? 12.268 2.441 4.238 1.00 94.56 100 ALA A C 1
ATOM 764 O O . ALA A 1 100 ? 13.102 3.233 4.690 1.00 94.56 100 ALA A O 1
ATOM 765 N N . TYR A 1 101 ? 11.013 2.378 4.691 1.00 95.44 101 TYR A N 1
ATOM 766 C CA . TYR A 1 101 ? 10.448 3.259 5.713 1.00 95.44 101 TYR A CA 1
ATOM 767 C C . TYR A 1 101 ? 9.943 2.441 6.909 1.00 95.44 101 TYR A C 1
ATOM 769 O O . TYR A 1 101 ? 8.746 2.214 7.061 1.00 95.44 101 TYR A O 1
ATOM 777 N N . GLU A 1 102 ? 10.877 2.019 7.766 1.00 95.19 102 GLU A N 1
ATOM 778 C CA . GLU A 1 102 ? 10.602 1.200 8.958 1.00 95.19 102 GLU A CA 1
ATOM 779 C C . GLU A 1 102 ? 9.483 1.802 9.832 1.00 95.19 102 GLU A C 1
ATOM 781 O O . GLU A 1 102 ? 9.452 3.003 10.128 1.00 95.19 102 GLU A O 1
ATOM 786 N N . GLY A 1 103 ? 8.548 0.950 10.243 1.00 96.06 103 GLY A N 1
ATOM 787 C CA . GLY A 1 103 ? 7.353 1.296 11.002 1.00 96.06 103 GLY A CA 1
ATOM 788 C C . GLY A 1 103 ? 6.233 1.938 10.179 1.00 96.06 103 GLY A C 1
ATOM 789 O O . GLY A 1 103 ? 5.227 2.335 10.772 1.00 96.06 103 GLY A O 1
ATOM 790 N N . GLN A 1 104 ? 6.380 2.069 8.854 1.00 98.06 104 GLN A N 1
ATOM 791 C CA . GLN A 1 104 ? 5.334 2.571 7.959 1.00 98.06 104 GLN A CA 1
ATOM 792 C C . GLN A 1 104 ? 4.735 1.449 7.112 1.00 98.06 104 GLN A C 1
ATOM 794 O O . GLN A 1 104 ? 5.436 0.752 6.384 1.00 98.06 104 GLN A O 1
ATOM 799 N N . CYS A 1 105 ? 3.417 1.320 7.168 1.00 98.25 105 CYS A N 1
ATOM 800 C CA . CYS A 1 105 ? 2.626 0.328 6.465 1.00 98.25 105 CYS A CA 1
ATOM 801 C C . CYS A 1 105 ? 1.654 0.986 5.486 1.00 98.25 105 CYS A C 1
ATOM 803 O O . CYS A 1 105 ? 1.202 2.108 5.712 1.00 98.25 105 CYS A O 1
ATOM 805 N N . ILE A 1 106 ? 1.276 0.265 4.432 1.00 98.31 106 ILE A N 1
ATOM 806 C CA . ILE A 1 106 ? 0.206 0.702 3.529 1.00 98.31 106 ILE A CA 1
ATOM 807 C C . ILE A 1 106 ? -1.118 0.716 4.298 1.00 98.31 106 ILE A C 1
ATOM 809 O O . ILE A 1 106 ? -1.512 -0.292 4.892 1.00 98.31 106 ILE A O 1
ATOM 813 N N . GLY A 1 107 ? -1.821 1.845 4.283 1.00 97.62 107 GLY A N 1
ATOM 814 C CA . GLY A 1 107 ? -3.099 1.978 4.968 1.00 97.62 107 GLY A CA 1
ATOM 815 C C . GLY A 1 107 ? -3.995 3.069 4.406 1.00 97.62 107 GLY A C 1
ATOM 816 O O . GLY A 1 107 ? -3.569 3.930 3.637 1.00 97.62 107 GLY A O 1
ATOM 817 N N . VAL A 1 108 ? -5.257 3.021 4.826 1.00 97.12 108 VAL A N 1
ATOM 818 C CA . VAL A 1 108 ? -6.270 4.022 4.473 1.00 97.12 108 VAL A CA 1
ATOM 819 C C . VAL A 1 108 ? -5.926 5.363 5.124 1.00 97.12 108 VAL A C 1
ATOM 821 O O . VAL A 1 108 ? -5.531 5.420 6.300 1.00 97.12 108 VAL A O 1
ATOM 824 N N . VAL A 1 109 ? -6.073 6.440 4.352 1.00 94.12 109 VAL A N 1
ATOM 825 C CA . VAL A 1 109 ? -5.858 7.815 4.809 1.00 94.12 109 VAL A CA 1
ATOM 826 C C . VAL A 1 109 ? -7.046 8.249 5.659 1.00 94.12 109 VAL A C 1
ATOM 828 O O . VAL A 1 109 ? -8.134 8.478 5.150 1.00 94.12 109 VAL A O 1
ATOM 831 N N . TYR A 1 110 ? -6.828 8.362 6.965 1.00 91.06 110 TYR A N 1
ATOM 832 C CA . TYR A 1 110 ? -7.785 8.955 7.894 1.00 91.06 110 TYR A CA 1
ATOM 833 C C . TYR A 1 110 ? -7.029 9.660 9.017 1.00 91.06 110 TYR A C 1
ATOM 835 O O . TYR A 1 110 ? -5.907 9.268 9.366 1.00 91.06 110 TYR A O 1
ATOM 843 N N . GLU A 1 111 ? -7.656 10.659 9.616 1.00 87.56 111 GLU A N 1
ATOM 844 C CA . GLU A 1 111 ? -7.170 11.349 10.798 1.00 87.56 111 GLU A CA 1
ATOM 845 C C . GLU A 1 111 ? -8.142 11.167 11.982 1.00 87.56 111 GLU A C 1
ATOM 847 O O . GLU A 1 111 ? -9.364 11.092 11.815 1.00 87.56 111 GLU A O 1
ATOM 852 N N . PRO A 1 112 ? -7.633 11.069 13.225 1.00 82.94 112 PRO A N 1
ATOM 853 C CA . PRO A 1 112 ? -8.490 11.029 14.402 1.00 82.94 112 PRO A CA 1
ATOM 854 C C . PRO A 1 112 ? -9.377 12.278 14.490 1.00 82.94 112 PRO A C 1
ATOM 856 O O . PRO A 1 112 ? -8.881 13.393 14.649 1.00 82.94 112 PRO A O 1
ATOM 859 N N . GLY A 1 113 ? -10.693 12.076 14.443 1.00 85.44 113 GLY A N 1
ATOM 860 C CA . GLY A 1 113 ? -11.682 13.158 14.458 1.00 85.44 113 GLY A CA 1
ATOM 861 C C . GLY A 1 113 ? -12.343 13.429 13.106 1.00 85.44 113 GLY A C 1
ATOM 862 O O . GLY A 1 113 ? -13.247 14.262 13.067 1.00 85.44 113 GLY A O 1
ATOM 863 N N . ASP A 1 114 ? -11.942 12.718 12.048 1.00 90.06 114 ASP A N 1
ATOM 864 C CA . ASP A 1 114 ? -12.665 12.698 10.776 1.00 90.06 114 ASP A CA 1
ATOM 865 C C . ASP A 1 114 ? -14.131 12.294 10.978 1.00 90.06 114 ASP A C 1
ATOM 867 O O . ASP A 1 114 ? -14.465 11.473 11.844 1.00 90.06 114 ASP A O 1
ATOM 871 N N . SER A 1 115 ? -15.020 12.895 10.184 1.00 92.50 115 SER A N 1
ATOM 872 C CA . SER A 1 115 ? -16.438 12.542 10.206 1.00 92.50 115 SER A CA 1
ATOM 873 C C . SER A 1 115 ? -16.668 11.148 9.614 1.00 92.50 115 SER A C 1
ATOM 875 O O . SER A 1 115 ? -15.814 10.587 8.924 1.00 92.50 115 SER A O 1
ATOM 877 N N . ALA A 1 116 ? -17.849 10.577 9.857 1.00 89.38 116 ALA A N 1
ATOM 878 C CA . ALA A 1 116 ? -18.216 9.305 9.239 1.00 89.38 116 ALA A CA 1
ATOM 879 C C . ALA A 1 116 ? -18.232 9.416 7.704 1.00 89.38 116 ALA A C 1
ATOM 881 O O . ALA A 1 116 ? -17.863 8.472 7.009 1.00 89.38 116 ALA A O 1
ATOM 882 N N . GLU A 1 117 ? -18.627 10.577 7.178 1.00 90.25 117 GLU A N 1
ATOM 883 C CA . GLU A 1 117 ? -18.619 10.886 5.752 1.00 90.25 117 GLU A CA 1
ATOM 884 C C . GLU A 1 117 ? -17.197 10.947 5.181 1.00 90.25 117 GLU A C 1
ATOM 886 O O . GLU A 1 117 ? -16.958 10.398 4.106 1.00 90.25 117 GLU A O 1
ATOM 891 N N . ASP A 1 118 ? -16.252 11.550 5.906 1.00 91.81 118 ASP A N 1
ATOM 892 C CA . ASP A 1 118 ? -14.847 11.620 5.487 1.00 91.81 118 ASP A CA 1
ATOM 893 C C . ASP A 1 118 ? -14.209 10.224 5.463 1.00 91.81 118 ASP A C 1
ATOM 895 O O . ASP A 1 118 ? -13.592 9.839 4.470 1.00 91.81 118 ASP A O 1
ATOM 899 N N . ILE A 1 119 ? -14.431 9.424 6.515 1.00 91.69 119 ILE A N 1
ATOM 900 C CA . ILE A 1 119 ? -13.950 8.034 6.588 1.00 91.69 119 ILE A CA 1
ATOM 901 C C . ILE A 1 119 ? -14.538 7.203 5.448 1.00 91.69 119 ILE A C 1
ATOM 903 O O . ILE A 1 119 ? -13.831 6.428 4.805 1.00 91.69 119 ILE A O 1
ATOM 907 N N . LYS A 1 120 ? -15.833 7.372 5.174 1.00 90.75 120 LYS A N 1
ATOM 908 C CA . LYS A 1 120 ? -16.487 6.693 4.060 1.00 90.75 120 LYS A CA 1
ATOM 909 C C . LYS A 1 120 ? -15.853 7.086 2.724 1.00 90.75 120 LYS A C 1
ATOM 911 O O . LYS A 1 120 ? -15.543 6.197 1.936 1.00 90.75 120 LYS A O 1
ATOM 916 N N . GLY A 1 121 ? -15.590 8.375 2.503 1.00 90.25 121 GLY A N 1
ATOM 917 C CA . GLY A 1 121 ? -14.896 8.858 1.307 1.00 90.25 121 GLY A CA 1
ATOM 918 C C . GLY A 1 121 ? -13.502 8.245 1.145 1.00 90.25 121 GLY A C 1
ATOM 919 O O . GLY A 1 121 ? -13.162 7.780 0.058 1.00 90.25 121 GLY A O 1
ATOM 920 N N . ALA A 1 122 ? -12.738 8.154 2.237 1.00 92.44 122 ALA A N 1
ATOM 921 C CA . ALA A 1 122 ? -11.420 7.520 2.251 1.00 92.44 122 ALA A CA 1
ATOM 922 C C . ALA A 1 122 ? -11.452 6.015 1.931 1.00 92.44 122 ALA A C 1
ATOM 924 O O . ALA A 1 122 ? -10.453 5.460 1.481 1.00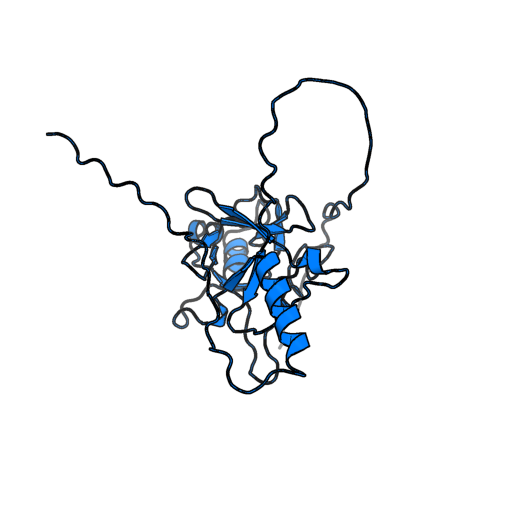 92.44 122 ALA A O 1
ATOM 925 N N . CYS A 1 123 ? -12.585 5.355 2.166 1.00 92.94 123 CYS A N 1
ATOM 926 C CA . CYS A 1 123 ? -12.773 3.934 1.901 1.00 92.94 123 CYS A CA 1
ATOM 927 C C . CYS A 1 123 ? -13.363 3.624 0.517 1.00 92.94 123 CYS A C 1
ATOM 929 O O . CYS A 1 123 ? -13.229 2.493 0.055 1.00 92.94 123 CYS A O 1
ATOM 931 N N . GLU A 1 124 ? -14.048 4.578 -0.121 1.00 88.81 124 GLU A N 1
ATOM 932 C CA . GLU A 1 124 ? -14.742 4.383 -1.402 1.00 88.81 124 GLU A CA 1
ATOM 933 C C . GLU A 1 124 ? -13.840 4.536 -2.620 1.00 88.81 124 GLU A C 1
ATOM 935 O O . GLU A 1 124 ? -13.876 3.688 -3.512 1.00 88.81 124 GLU A O 1
ATOM 940 N N . TYR A 1 125 ? -13.052 5.606 -2.664 1.00 82.75 125 TYR A N 1
ATOM 941 C CA . TYR A 1 125 ? -12.133 5.870 -3.764 1.00 82.75 125 TYR A CA 1
ATOM 942 C C . TYR A 1 125 ? -11.089 6.884 -3.305 1.00 82.75 125 TYR A C 1
ATOM 944 O O . TYR A 1 125 ? -11.236 8.091 -3.515 1.00 82.75 125 TYR A O 1
ATOM 952 N N . ALA A 1 126 ? -10.055 6.406 -2.620 1.00 87.81 126 ALA A N 1
ATOM 953 C CA . ALA A 1 126 ? -8.981 7.274 -2.156 1.00 87.81 126 ALA A CA 1
ATOM 954 C C . ALA A 1 126 ? -7.626 6.589 -2.236 1.00 87.81 126 ALA A C 1
ATOM 956 O O . ALA A 1 126 ? -7.513 5.383 -2.006 1.00 87.81 126 ALA A O 1
ATOM 957 N N . GLU A 1 127 ? -6.609 7.398 -2.513 1.00 94.12 127 GLU A N 1
ATOM 958 C CA . GLU A 1 127 ? -5.216 6.978 -2.484 1.00 94.12 127 GLU A CA 1
ATOM 959 C C . GLU A 1 127 ? -4.878 6.421 -1.098 1.00 94.12 127 GLU A C 1
ATOM 961 O O . GLU A 1 127 ? -5.243 6.977 -0.057 1.00 94.12 127 GLU A O 1
ATOM 966 N N . LEU A 1 128 ? -4.186 5.287 -1.086 1.00 97.31 128 LEU A N 1
ATOM 967 C CA . LEU A 1 128 ? -3.602 4.746 0.131 1.00 97.31 128 LEU A CA 1
ATOM 968 C C . LEU A 1 128 ? -2.348 5.534 0.483 1.00 97.31 128 LEU A C 1
ATOM 970 O O . LEU A 1 128 ? -1.766 6.221 -0.350 1.00 97.31 128 LEU A O 1
ATOM 974 N N . ALA A 1 129 ? -1.897 5.418 1.725 1.00 97.69 129 ALA A N 1
ATOM 975 C CA . ALA A 1 129 ? -0.688 6.088 2.174 1.00 97.69 129 ALA A CA 1
ATOM 976 C C . ALA A 1 129 ? 0.183 5.181 3.032 1.00 97.69 129 ALA A C 1
ATOM 978 O O . ALA A 1 129 ? -0.284 4.206 3.626 1.00 97.69 129 ALA A O 1
ATOM 979 N N . LEU A 1 130 ? 1.448 5.569 3.160 1.00 98.12 130 LEU A N 1
ATOM 980 C CA . LEU A 1 130 ? 2.305 5.105 4.239 1.00 98.12 130 LEU A CA 1
ATOM 981 C C . LEU A 1 130 ? 1.801 5.694 5.565 1.00 98.12 130 LEU A C 1
ATOM 983 O O . LEU A 1 130 ? 1.781 6.911 5.768 1.00 98.12 130 LEU A O 1
ATOM 987 N N . ARG A 1 131 ? 1.355 4.819 6.464 1.00 97.25 131 ARG A N 1
ATOM 988 C CA . ARG A 1 131 ? 0.832 5.149 7.795 1.00 97.25 131 ARG A CA 1
ATOM 989 C C . ARG A 1 131 ? 1.568 4.334 8.859 1.00 97.25 131 ARG A C 1
ATOM 991 O O . ARG A 1 131 ? 2.051 3.248 8.552 1.00 97.25 131 ARG A O 1
ATOM 998 N N . PRO A 1 132 ? 1.623 4.788 10.121 1.00 96.56 132 PRO A N 1
ATOM 999 C CA . PRO A 1 132 ? 2.210 4.000 11.200 1.00 96.56 132 PRO A CA 1
ATOM 1000 C C . PRO A 1 132 ? 1.624 2.584 11.259 1.00 96.56 132 PRO A C 1
ATOM 1002 O O . PRO A 1 132 ? 0.404 2.418 11.250 1.00 96.56 132 PRO A O 1
ATOM 1005 N N . CYS A 1 133 ? 2.478 1.562 11.322 1.00 96.38 133 CYS A N 1
ATOM 1006 C CA . CYS A 1 133 ? 2.048 0.161 11.323 1.00 96.38 133 CYS A CA 1
ATOM 1007 C C . CYS A 1 133 ? 1.201 -0.232 12.543 1.00 96.38 133 CYS A C 1
ATOM 1009 O O . CYS A 1 133 ? 0.549 -1.267 12.516 1.00 96.38 133 CYS A O 1
ATOM 1011 N N . ASP A 1 134 ? 1.174 0.555 13.616 1.00 94.38 134 ASP A N 1
ATOM 1012 C CA . ASP A 1 134 ? 0.283 0.362 14.766 1.00 94.38 134 ASP A CA 1
ATOM 1013 C C . ASP A 1 134 ? -1.129 0.945 14.543 1.00 94.38 134 ASP A C 1
ATOM 1015 O O . ASP A 1 134 ? -2.047 0.653 15.310 1.00 94.38 134 ASP A O 1
ATOM 1019 N N . SER A 1 135 ? -1.339 1.707 13.464 1.00 94.56 135 SER A N 1
ATOM 1020 C CA . SER A 1 135 ? -2.648 2.242 13.076 1.00 94.56 135 SER A CA 1
ATOM 1021 C C . SER A 1 135 ? -3.606 1.139 12.625 1.00 94.56 135 SER A C 1
ATOM 1023 O O . SER A 1 135 ? -3.244 0.248 11.850 1.00 94.56 135 SER A O 1
ATOM 1025 N N . LEU A 1 136 ? -4.876 1.251 13.024 1.00 93.19 136 LEU A N 1
ATOM 1026 C CA . LEU A 1 136 ? -5.942 0.347 12.583 1.00 93.19 136 LEU A CA 1
ATOM 1027 C C . LEU A 1 136 ? -6.187 0.413 11.070 1.00 93.19 136 LEU A C 1
ATOM 1029 O O . LEU A 1 136 ? -6.597 -0.589 10.488 1.00 93.19 136 LEU A O 1
ATOM 1033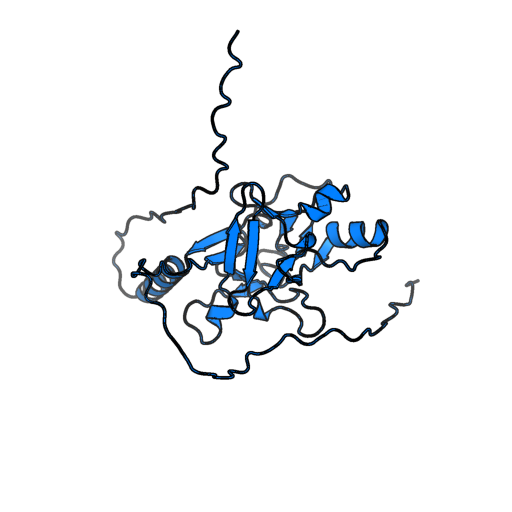 N N . SER A 1 137 ? -5.894 1.545 10.419 1.00 95.62 137 SER A N 1
ATOM 1034 C CA . SER A 1 137 ? -6.071 1.701 8.967 1.00 95.62 137 SER A CA 1
ATOM 1035 C C . SER A 1 137 ? -5.097 0.898 8.112 1.00 95.62 137 SER A C 1
ATOM 1037 O O . SER A 1 137 ? -5.251 0.866 6.895 1.00 95.62 137 SER A O 1
ATOM 1039 N N . THR A 1 138 ? -4.116 0.245 8.737 1.00 97.00 138 THR A N 1
ATOM 1040 C CA . THR A 1 138 ? -3.118 -0.606 8.070 1.00 97.00 138 THR A CA 1
ATOM 1041 C C . THR A 1 138 ? -3.457 -2.096 8.136 1.00 97.00 138 THR A C 1
ATOM 1043 O O . THR A 1 138 ? -2.665 -2.924 7.695 1.00 97.00 138 THR A O 1
ATOM 1046 N N . ASN A 1 139 ? -4.605 -2.455 8.720 1.00 96.44 139 ASN A N 1
ATOM 1047 C CA . ASN A 1 139 ? -5.035 -3.844 8.853 1.00 96.44 139 ASN A CA 1
ATOM 1048 C C . ASN A 1 139 ? -5.788 -4.303 7.601 1.00 96.44 139 ASN A C 1
ATOM 1050 O O . ASN A 1 139 ? -6.878 -3.803 7.302 1.00 96.44 139 ASN A O 1
ATOM 1054 N N . TRP A 1 140 ? -5.239 -5.312 6.931 1.00 96.31 140 TRP A N 1
ATOM 1055 C CA . TRP A 1 140 ? -5.812 -5.912 5.733 1.00 96.31 140 TRP A CA 1
ATOM 1056 C C . TRP A 1 140 ? -6.164 -7.378 5.973 1.00 96.31 140 TRP A C 1
ATOM 1058 O O . TRP A 1 140 ? -5.411 -8.113 6.602 1.00 96.31 140 TRP A O 1
ATOM 1068 N N . TYR A 1 141 ? -7.299 -7.831 5.461 1.00 93.94 141 TYR A N 1
ATOM 1069 C CA . TYR A 1 141 ? -7.653 -9.243 5.413 1.00 93.94 141 TYR A CA 1
ATOM 1070 C C . TYR A 1 141 ? -7.241 -9.821 4.058 1.00 93.94 141 TYR A C 1
ATOM 1072 O O . TYR A 1 141 ? -7.643 -9.297 3.020 1.00 93.94 141 TYR A O 1
ATOM 1080 N N . PHE A 1 142 ? -6.439 -10.887 4.063 1.00 90.69 142 PHE A N 1
ATOM 1081 C CA . PHE A 1 142 ? -5.891 -11.477 2.843 1.00 90.69 142 PHE A CA 1
ATOM 1082 C C . PHE A 1 142 ? -6.692 -12.704 2.393 1.00 90.69 142 PHE A C 1
ATOM 1084 O O . PHE A 1 142 ? -6.826 -13.672 3.138 1.00 90.69 142 PHE A O 1
ATOM 1091 N N . THR A 1 143 ? -7.190 -12.691 1.154 1.00 85.81 143 THR A N 1
ATOM 1092 C CA . THR A 1 143 ? -8.056 -13.755 0.597 1.00 85.81 143 THR A CA 1
ATOM 1093 C C . THR A 1 143 ? -7.334 -14.705 -0.365 1.00 85.81 143 THR A C 1
ATOM 1095 O O . THR A 1 143 ? -7.980 -15.421 -1.127 1.00 85.81 143 THR A O 1
ATOM 1098 N N . GLY A 1 144 ? -5.997 -14.735 -0.354 1.00 79.94 144 GLY A N 1
ATOM 1099 C CA . GLY A 1 144 ? -5.201 -15.541 -1.295 1.00 79.94 144 GLY A CA 1
ATOM 1100 C C . GLY A 1 144 ? -4.771 -14.793 -2.561 1.00 79.94 144 GLY A C 1
ATOM 1101 O O . GLY A 1 144 ? -4.163 -15.384 -3.448 1.00 79.94 144 GLY A O 1
ATOM 1102 N N . GLY A 1 145 ? -5.050 -13.493 -2.630 1.00 84.69 145 GLY A N 1
ATOM 1103 C CA . GLY A 1 145 ? -4.604 -12.611 -3.708 1.00 84.69 145 GLY A CA 1
ATOM 1104 C C . GLY A 1 145 ? -5.078 -11.172 -3.538 1.00 84.69 145 GLY A C 1
ATOM 1105 O O . GLY A 1 145 ? -4.488 -10.272 -4.115 1.00 84.69 145 GLY A O 1
ATOM 1106 N N . GLN A 1 146 ? -6.100 -10.932 -2.718 1.00 89.94 146 GLN A N 1
ATOM 1107 C CA . GLN A 1 146 ? -6.670 -9.602 -2.511 1.00 89.94 146 GLN A CA 1
ATOM 1108 C C . GLN A 1 146 ? -6.532 -9.195 -1.049 1.00 89.94 146 GLN A C 1
ATOM 1110 O O . GLN A 1 146 ? -6.453 -10.048 -0.160 1.00 89.94 146 GLN A O 1
ATOM 1115 N N . LEU A 1 147 ? -6.520 -7.887 -0.815 1.00 93.38 147 LEU A N 1
ATOM 1116 C CA . LEU A 1 147 ? -6.390 -7.277 0.503 1.00 93.38 147 LEU A CA 1
ATOM 1117 C C . LEU A 1 147 ? -7.638 -6.438 0.778 1.00 93.38 147 LEU A C 1
ATOM 1119 O O . LEU A 1 147 ? -7.821 -5.377 0.188 1.00 93.38 147 LEU A O 1
ATOM 1123 N N . LEU A 1 148 ? -8.495 -6.910 1.680 1.00 93.94 148 LEU A N 1
ATOM 1124 C CA . LEU A 1 148 ? -9.709 -6.210 2.099 1.00 93.94 148 LEU A CA 1
ATOM 1125 C C . LEU A 1 148 ? -9.396 -5.351 3.325 1.00 93.94 148 LEU A C 1
ATOM 1127 O O . LEU A 1 148 ? -8.822 -5.841 4.296 1.00 93.94 148 LEU A O 1
ATOM 1131 N N . SER A 1 149 ? -9.781 -4.080 3.319 1.00 95.31 149 SER A N 1
ATOM 1132 C CA . SER A 1 149 ? -9.528 -3.173 4.440 1.00 95.31 149 SER A CA 1
ATOM 1133 C C . SER A 1 149 ? -10.426 -3.512 5.630 1.00 95.31 149 SER A C 1
ATOM 1135 O O . SER A 1 149 ? -11.643 -3.307 5.596 1.00 95.31 149 SER A O 1
ATOM 1137 N N . ALA A 1 150 ? -9.820 -3.980 6.726 1.00 94.75 150 ALA A N 1
ATOM 1138 C CA . ALA A 1 150 ? -10.542 -4.240 7.969 1.00 94.75 150 ALA A CA 1
ATOM 1139 C C . ALA A 1 150 ? -11.081 -2.940 8.581 1.00 94.75 150 ALA A C 1
ATOM 1141 O O . ALA A 1 150 ? -12.188 -2.906 9.117 1.00 94.75 150 ALA A O 1
ATOM 1142 N N . PHE A 1 151 ? -10.313 -1.853 8.463 1.00 95.44 151 PHE A N 1
ATOM 1143 C CA . PHE A 1 151 ? -10.716 -0.526 8.919 1.00 95.44 151 PHE A CA 1
ATOM 1144 C C . PHE A 1 151 ? -11.979 -0.040 8.210 1.00 95.44 151 PHE A C 1
ATOM 1146 O O . PHE A 1 151 ? -12.920 0.392 8.872 1.00 95.44 151 PHE A O 1
ATOM 1153 N N . CYS A 1 152 ? -12.038 -0.153 6.884 1.00 95.25 152 CYS A N 1
ATOM 1154 C CA . CYS A 1 152 ? -13.223 0.255 6.138 1.00 95.25 152 CYS A CA 1
ATOM 1155 C C . CYS A 1 152 ? -14.428 -0.616 6.478 1.00 95.25 152 CYS A C 1
ATOM 1157 O O . CYS A 1 152 ? -15.520 -0.089 6.695 1.00 95.25 152 CYS A O 1
ATOM 1159 N N . TRP A 1 153 ? -14.222 -1.929 6.624 1.00 93.81 153 TRP A N 1
ATOM 1160 C CA . TRP A 1 153 ? -15.298 -2.849 6.979 1.00 93.81 153 TRP A CA 1
ATOM 1161 C C . TRP A 1 153 ? -15.923 -2.506 8.337 1.00 93.81 153 TRP A C 1
ATOM 1163 O O . TRP A 1 153 ? -17.146 -2.436 8.457 1.00 93.81 153 TRP A O 1
ATOM 1173 N N . LEU A 1 154 ? -15.094 -2.193 9.342 1.00 92.50 154 LEU A N 1
ATOM 1174 C CA . LEU A 1 154 ? -15.557 -1.738 10.659 1.00 92.50 154 LEU A CA 1
ATOM 1175 C C . LEU A 1 154 ? -16.330 -0.410 10.605 1.00 92.50 154 LEU A C 1
ATOM 1177 O O . LEU A 1 154 ? -17.142 -0.146 11.489 1.00 92.50 154 LEU A O 1
ATOM 1181 N N . ASN A 1 155 ? -16.112 0.395 9.565 1.00 92.44 155 ASN A N 1
ATOM 1182 C CA . ASN A 1 155 ? -16.826 1.645 9.303 1.00 92.44 155 ASN A CA 1
ATOM 1183 C C . ASN A 1 155 ? -17.976 1.479 8.285 1.00 92.44 155 ASN A C 1
ATOM 1185 O O . ASN A 1 155 ? -18.508 2.464 7.778 1.00 92.44 155 ASN A O 1
ATOM 1189 N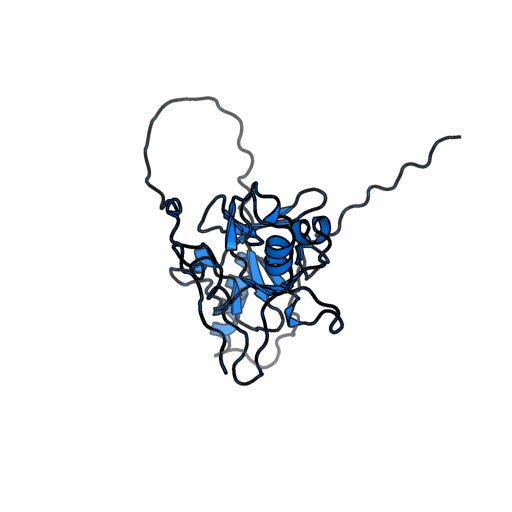 N . GLY A 1 156 ? -18.396 0.240 8.002 1.00 90.62 156 GLY A N 1
ATOM 1190 C CA . GLY A 1 156 ? -19.561 -0.058 7.164 1.00 90.62 156 GLY A CA 1
ATOM 1191 C C . GLY A 1 156 ? -19.310 0.012 5.656 1.00 90.62 156 GLY A C 1
ATOM 1192 O O . GLY A 1 156 ? -20.271 0.065 4.890 1.00 90.62 156 GLY A O 1
ATOM 1193 N N . VAL A 1 157 ? -18.045 0.002 5.225 1.00 90.94 157 VAL A N 1
ATOM 1194 C CA . VAL A 1 157 ? -17.640 0.095 3.817 1.00 90.94 157 VAL A CA 1
ATOM 1195 C C . VAL A 1 157 ? -16.768 -1.105 3.441 1.00 90.94 157 VAL A C 1
ATOM 1197 O O . VAL A 1 157 ? -15.711 -1.327 4.022 1.00 90.94 157 VAL A O 1
ATOM 1200 N N . SER A 1 158 ? -17.180 -1.897 2.451 1.00 89.81 158 SER A N 1
ATOM 1201 C CA . SER A 1 158 ? -16.358 -3.009 1.955 1.00 89.81 158 SER A CA 1
ATOM 1202 C C . SER A 1 158 ? -15.351 -2.494 0.934 1.00 89.81 158 SER A C 1
ATOM 1204 O O . SER A 1 158 ? -15.704 -2.334 -0.230 1.00 89.81 158 SER A O 1
ATOM 1206 N N . SER A 1 159 ? -14.118 -2.245 1.373 1.00 91.88 159 SER A N 1
ATOM 1207 C CA . SER A 1 159 ? -13.054 -1.683 0.538 1.00 91.88 159 SER A CA 1
ATOM 1208 C C . SER A 1 159 ? -11.904 -2.665 0.335 1.00 91.88 159 SER A C 1
ATOM 1210 O O . SER A 1 159 ? -11.554 -3.412 1.253 1.00 91.88 159 SER A O 1
ATOM 1212 N N . ILE A 1 160 ? -11.304 -2.646 -0.850 1.00 92.56 160 ILE A N 1
ATOM 1213 C CA . ILE A 1 160 ? -10.130 -3.437 -1.228 1.00 92.56 160 ILE A CA 1
ATOM 1214 C C . ILE A 1 160 ? -8.970 -2.528 -1.628 1.00 92.56 160 ILE A C 1
ATOM 1216 O O . ILE A 1 160 ? -9.180 -1.428 -2.130 1.00 92.56 160 ILE A O 1
ATOM 1220 N N . MET A 1 161 ? -7.742 -2.996 -1.423 1.00 93.81 161 MET A N 1
ATOM 1221 C CA . MET A 1 161 ? -6.572 -2.430 -2.091 1.00 93.81 161 MET A CA 1
ATOM 1222 C C . MET A 1 161 ? -6.634 -2.795 -3.572 1.00 93.81 161 MET A C 1
ATOM 1224 O O . MET A 1 161 ? -6.925 -3.944 -3.897 1.00 93.81 161 MET A O 1
ATOM 1228 N N . GLY A 1 162 ? -6.319 -1.853 -4.453 1.00 91.75 162 GLY A N 1
ATOM 1229 C CA . GLY A 1 162 ? -6.280 -2.111 -5.887 1.00 91.75 162 GLY A CA 1
ATOM 1230 C C . GLY A 1 162 ? -5.358 -1.157 -6.633 1.00 91.75 162 GLY A C 1
ATOM 1231 O O . GLY A 1 162 ? -4.854 -0.177 -6.078 1.00 91.75 162 GLY A O 1
ATOM 1232 N N . VAL A 1 163 ? -5.181 -1.446 -7.916 1.00 90.69 163 VAL A N 1
ATOM 1233 C CA . VAL A 1 163 ? -4.555 -0.551 -8.890 1.00 90.69 163 VAL A CA 1
ATOM 1234 C C . VAL A 1 163 ? -5.491 -0.442 -10.081 1.00 90.69 163 VAL A C 1
ATOM 1236 O O . VAL A 1 163 ? -5.851 -1.453 -10.680 1.00 90.69 163 VAL A O 1
ATOM 1239 N N . TYR A 1 164 ? -5.874 0.775 -10.459 1.00 86.12 164 TYR A N 1
ATOM 1240 C CA . TYR A 1 164 ? -6.782 0.954 -11.587 1.00 86.12 164 TYR A CA 1
ATOM 1241 C C . TYR A 1 164 ? -6.093 0.608 -12.914 1.00 86.12 164 TYR A C 1
ATOM 1243 O O . TYR A 1 164 ? -5.056 1.176 -13.257 1.00 86.12 164 TYR A O 1
ATOM 1251 N N . TYR A 1 165 ? -6.686 -0.282 -13.707 1.00 84.44 165 TYR A N 1
ATOM 1252 C CA . TYR A 1 165 ? -6.228 -0.555 -15.069 1.00 84.44 165 TYR A CA 1
ATOM 1253 C C . TYR A 1 165 ? -6.917 0.378 -16.061 1.00 84.44 165 TYR A C 1
ATOM 1255 O O . TYR A 1 165 ? -8.137 0.358 -16.215 1.00 84.44 165 TYR A O 1
ATOM 1263 N N . LEU A 1 166 ? -6.133 1.210 -16.747 1.00 83.19 166 LEU A N 1
ATOM 1264 C CA . LEU A 1 166 ? -6.668 2.229 -17.648 1.00 83.19 166 LEU A CA 1
ATOM 1265 C C . LEU A 1 166 ? -7.017 1.631 -19.017 1.00 83.19 166 LEU A C 1
ATOM 1267 O O . LEU A 1 166 ? -8.117 1.843 -19.521 1.00 83.19 166 LEU A O 1
ATOM 1271 N N . SER A 1 167 ? -6.070 0.933 -19.65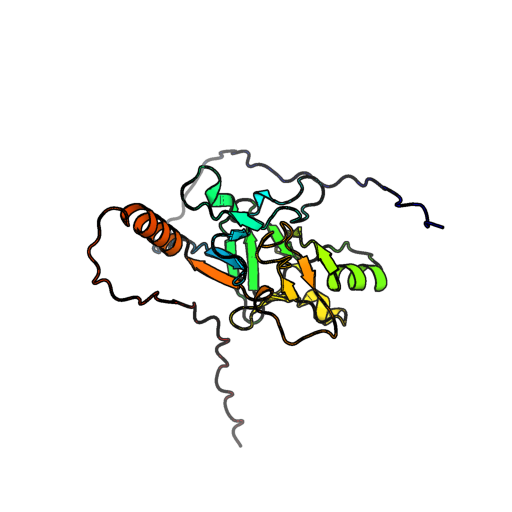2 1.00 82.00 167 SER A N 1
ATOM 1272 C CA . SER A 1 167 ? -6.249 0.252 -20.948 1.00 82.00 167 SER A CA 1
ATOM 1273 C C . SER A 1 167 ? -5.000 -0.548 -21.329 1.00 82.00 167 SER A C 1
ATOM 1275 O O . SER A 1 167 ? -3.937 -0.332 -20.759 1.00 82.00 167 SER A O 1
ATOM 1277 N N . GLU A 1 168 ? -5.067 -1.362 -22.385 1.00 78.19 168 GLU A N 1
ATOM 1278 C CA . GLU A 1 168 ? -3.886 -2.047 -22.943 1.00 78.19 168 GLU A CA 1
ATOM 1279 C C . GLU A 1 168 ? -2.786 -1.086 -23.417 1.00 78.19 168 GLU A C 1
ATOM 1281 O O . GLU A 1 168 ? -1.603 -1.401 -23.332 1.00 78.19 168 GLU A O 1
ATOM 1286 N N . THR A 1 169 ? -3.161 0.099 -23.905 1.00 78.75 169 THR A N 1
ATOM 1287 C CA . THR A 1 169 ? -2.209 1.079 -24.456 1.00 78.75 169 THR A CA 1
ATOM 1288 C C . THR A 1 169 ? -1.567 1.979 -23.408 1.00 78.75 169 THR A C 1
ATOM 1290 O O . THR A 1 169 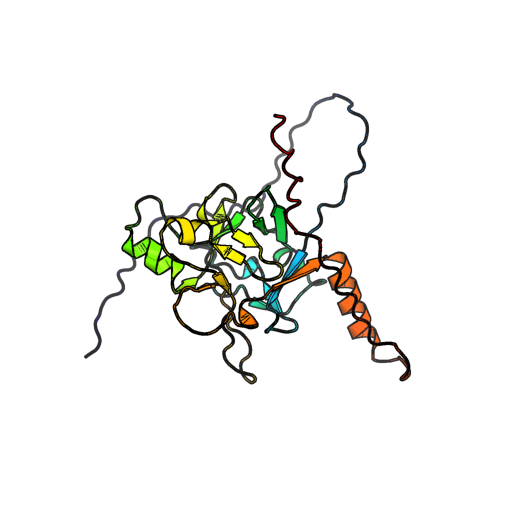? -0.489 2.516 -23.648 1.00 78.75 169 THR A O 1
ATOM 1293 N N . VAL A 1 170 ? -2.244 2.186 -22.276 1.00 81.12 170 VAL A N 1
ATOM 1294 C CA . VAL A 1 170 ? -1.787 3.078 -21.196 1.00 81.12 170 VAL A CA 1
ATOM 1295 C C . VAL A 1 170 ? -1.253 2.274 -20.009 1.00 81.12 170 VAL A C 1
ATOM 1297 O O . VAL A 1 170 ? -0.372 2.742 -19.298 1.00 81.12 170 VAL A O 1
ATOM 1300 N N . GLY A 1 171 ? -1.735 1.046 -19.831 1.00 84.50 171 GLY A N 1
ATOM 1301 C CA . GLY A 1 171 ? -1.403 0.182 -18.712 1.00 84.50 171 GLY A CA 1
ATOM 1302 C C . GLY A 1 171 ? -2.163 0.566 -17.449 1.00 84.50 171 GLY A C 1
ATOM 1303 O O . GLY A 1 171 ? -3.334 0.954 -17.489 1.00 84.50 171 GLY A O 1
ATOM 1304 N N . CYS A 1 172 ? -1.481 0.421 -16.323 1.00 88.88 172 CYS A N 1
ATOM 1305 C CA . CYS A 1 172 ? -2.028 0.684 -15.004 1.00 88.88 172 CYS A CA 1
ATOM 1306 C C . CYS A 1 172 ? -1.819 2.132 -14.580 1.00 88.88 172 CYS A C 1
ATOM 1308 O O . CYS A 1 172 ? -0.865 2.787 -15.000 1.00 88.88 172 CYS A O 1
ATOM 1310 N N . ALA A 1 173 ? -2.728 2.622 -13.747 1.00 90.31 173 ALA A N 1
ATOM 1311 C CA . ALA A 1 173 ? -2.554 3.884 -13.063 1.00 90.31 173 ALA A CA 1
ATOM 1312 C C . ALA A 1 173 ? -1.345 3.811 -12.116 1.00 90.31 173 ALA A C 1
ATOM 1314 O O . ALA A 1 173 ? -0.949 2.733 -11.669 1.00 90.31 173 ALA A O 1
ATOM 1315 N N . GLY A 1 174 ? -0.733 4.970 -11.869 1.00 92.19 174 GLY A N 1
ATOM 1316 C CA . GLY A 1 174 ? 0.448 5.083 -11.013 1.00 92.19 174 GLY A CA 1
ATOM 1317 C C . GLY A 1 174 ? 0.120 5.023 -9.523 1.00 92.19 174 GLY A C 1
ATOM 1318 O O . GLY A 1 174 ? 1.013 4.759 -8.722 1.00 92.19 174 GLY A O 1
ATOM 1319 N N . ASP A 1 175 ? -1.132 5.263 -9.146 1.00 93.44 175 ASP A N 1
ATOM 1320 C CA . ASP A 1 175 ? -1.581 5.298 -7.764 1.00 93.44 175 ASP A CA 1
ATOM 1321 C C . ASP A 1 175 ? -1.971 3.912 -7.237 1.00 93.44 175 ASP A C 1
ATOM 1323 O O . ASP A 1 175 ? -2.486 3.054 -7.958 1.00 93.44 175 ASP A O 1
ATOM 1327 N N . LEU A 1 176 ? -1.735 3.713 -5.940 1.00 94.94 176 LEU A N 1
ATOM 1328 C CA . LEU A 1 176 ? -2.305 2.612 -5.177 1.00 94.94 176 LEU A CA 1
ATOM 1329 C C . LEU A 1 176 ? -3.459 3.154 -4.335 1.00 94.94 176 LEU A C 1
ATOM 1331 O O . LEU A 1 176 ? -3.259 4.026 -3.487 1.00 94.94 176 LEU A O 1
ATOM 1335 N N . SER A 1 177 ? -4.649 2.597 -4.526 1.00 93.75 177 SER A N 1
ATOM 1336 C CA . SER A 1 177 ? -5.880 3.167 -3.980 1.00 93.75 177 SER A CA 1
ATOM 1337 C C . SER A 1 177 ? -6.744 2.119 -3.284 1.00 93.75 177 SER A C 1
ATOM 1339 O O . SER A 1 177 ? -6.579 0.908 -3.459 1.00 93.75 177 SER A O 1
ATOM 1341 N N . SER A 1 178 ? -7.649 2.608 -2.438 1.00 91.56 178 SER A N 1
ATOM 1342 C CA . SER A 1 178 ? -8.744 1.827 -1.880 1.00 91.56 178 SER A CA 1
ATOM 1343 C C . SER A 1 178 ? -9.981 1.981 -2.759 1.00 91.56 178 SER A C 1
ATOM 1345 O O . SER A 1 178 ? -10.301 3.091 -3.191 1.00 91.56 178 SER A O 1
ATOM 1347 N N . TYR A 1 179 ? -10.671 0.873 -3.017 1.00 87.69 179 TYR A N 1
ATOM 1348 C CA . TYR A 1 179 ? -11.867 0.845 -3.850 1.00 87.69 179 TYR A CA 1
ATOM 1349 C C . TYR A 1 179 ? -13.006 0.176 -3.092 1.00 87.69 179 TYR A C 1
ATOM 1351 O O . TYR A 1 179 ? -12.875 -0.957 -2.631 1.00 87.69 179 TYR A O 1
ATOM 1359 N N . SER A 1 180 ? -14.144 0.860 -2.997 1.00 81.25 180 SER A N 1
ATOM 1360 C CA . SER A 1 180 ? -15.409 0.283 -2.542 1.00 81.25 180 SER A CA 1
ATOM 1361 C C . SER A 1 180 ? -16.521 0.590 -3.537 1.00 81.25 180 SER A C 1
ATOM 1363 O O . SER A 1 180 ? -16.622 1.693 -4.073 1.00 81.25 180 SER A O 1
ATOM 1365 N N . GLY A 1 181 ? -17.407 -0.378 -3.755 1.00 64.44 181 GLY A N 1
ATOM 1366 C CA . GLY A 1 181 ? -18.559 -0.200 -4.625 1.00 64.44 181 GLY A CA 1
ATOM 1367 C C . GLY A 1 181 ? -19.399 -1.462 -4.792 1.00 64.44 181 GLY A C 1
ATOM 1368 O O . GLY A 1 181 ? -19.006 -2.559 -4.414 1.00 64.44 181 GLY A O 1
ATOM 1369 N N . ASN A 1 182 ? -20.580 -1.276 -5.385 1.00 54.69 182 ASN A N 1
ATOM 1370 C CA . ASN A 1 182 ? -21.545 -2.323 -5.754 1.00 54.69 182 ASN A CA 1
ATOM 1371 C C . ASN A 1 182 ? -21.340 -2.835 -7.197 1.00 54.69 182 ASN A C 1
ATOM 1373 O O . ASN A 1 182 ? -22.309 -3.186 -7.870 1.00 54.69 182 ASN A O 1
ATOM 1377 N N . ILE A 1 183 ? -20.119 -2.785 -7.726 1.00 47.44 183 ILE A N 1
ATOM 1378 C CA . ILE A 1 183 ? -19.895 -2.817 -9.173 1.00 47.44 183 ILE A CA 1
ATOM 1379 C C . ILE A 1 183 ? -18.839 -3.864 -9.508 1.00 47.44 183 ILE A C 1
ATOM 1381 O O . ILE A 1 183 ? -17.705 -3.767 -9.058 1.00 47.44 183 ILE A O 1
ATOM 1385 N N . ASP A 1 184 ? -19.291 -4.838 -10.295 1.00 55.78 184 ASP A N 1
ATOM 1386 C CA . ASP A 1 184 ? -18.572 -5.950 -10.909 1.00 55.78 184 ASP A CA 1
ATOM 1387 C C . ASP A 1 184 ? -17.958 -7.002 -9.961 1.00 55.78 184 ASP A C 1
ATOM 1389 O O . ASP A 1 184 ? -17.577 -6.713 -8.828 1.00 55.78 184 ASP A O 1
ATOM 1393 N N . PRO A 1 185 ? -17.919 -8.287 -10.373 1.00 60.38 185 PRO A N 1
ATOM 1394 C CA . PRO A 1 185 ? -17.140 -9.285 -9.648 1.00 60.38 185 PRO A CA 1
ATOM 1395 C C . PRO A 1 185 ? -15.708 -8.773 -9.492 1.00 60.38 185 PRO A C 1
ATOM 1397 O O . PRO A 1 185 ? -15.201 -8.131 -10.408 1.00 60.38 185 PRO A O 1
ATOM 1400 N N . LEU A 1 186 ? -15.087 -9.071 -8.347 1.00 67.06 186 LEU A N 1
ATOM 1401 C CA . LEU A 1 186 ? -13.689 -8.749 -8.061 1.00 67.06 186 LEU A CA 1
ATOM 1402 C C . LEU A 1 186 ? -12.822 -8.927 -9.309 1.00 67.06 186 LEU A C 1
ATOM 1404 O O . LEU A 1 186 ? -12.813 -10.004 -9.919 1.00 67.06 186 LEU A O 1
ATOM 1408 N N . GLN A 1 187 ? -12.143 -7.857 -9.694 1.00 71.62 187 GLN A N 1
ATOM 1409 C CA . GLN A 1 187 ? -11.445 -7.787 -10.958 1.00 71.62 187 GLN A CA 1
ATOM 1410 C C . GLN A 1 187 ? -10.015 -8.326 -10.796 1.00 71.62 187 GLN A C 1
ATOM 1412 O O . GLN A 1 187 ? -9.507 -8.531 -9.687 1.00 71.62 187 GLN A O 1
ATOM 1417 N N . ARG A 1 188 ? -9.346 -8.635 -11.911 1.00 69.69 188 ARG A N 1
ATOM 1418 C CA . ARG A 1 188 ? -7.968 -9.168 -11.860 1.00 69.69 188 ARG A CA 1
ATOM 1419 C C . ARG A 1 188 ? -6.988 -8.119 -11.336 1.00 69.69 188 ARG A C 1
ATOM 1421 O O . ARG A 1 188 ? -5.984 -8.462 -10.722 1.00 69.69 188 ARG A O 1
ATOM 1428 N N . GLU A 1 189 ? -7.336 -6.861 -11.539 1.00 70.81 189 GLU A N 1
ATOM 1429 C CA . GLU A 1 189 ? -6.647 -5.647 -11.124 1.00 70.81 189 GLU A CA 1
ATOM 1430 C C . GLU A 1 189 ? -6.573 -5.507 -9.598 1.00 70.81 189 GLU A C 1
ATOM 1432 O O . GLU A 1 189 ? -5.639 -4.906 -9.074 1.00 70.81 189 GLU A O 1
ATOM 1437 N N . ASP A 1 190 ? -7.509 -6.141 -8.891 1.00 80.75 190 ASP A N 1
ATOM 1438 C CA . ASP A 1 190 ? -7.588 -6.170 -7.427 1.00 80.75 190 ASP A CA 1
ATOM 1439 C C . ASP A 1 190 ? -6.730 -7.289 -6.814 1.00 80.75 190 ASP A C 1
ATOM 1441 O O . ASP A 1 190 ? -6.671 -7.470 -5.596 1.00 80.75 190 ASP A O 1
ATOM 1445 N N . THR A 1 191 ? -6.108 -8.105 -7.669 1.00 88.25 191 THR A N 1
ATOM 1446 C CA . THR A 1 191 ? -5.307 -9.260 -7.273 1.00 88.25 191 THR A CA 1
ATOM 1447 C C . THR A 1 191 ? -3.827 -8.912 -7.326 1.00 88.25 191 THR A C 1
ATOM 1449 O O . THR A 1 191 ? -3.331 -8.382 -8.317 1.00 88.25 191 THR A O 1
ATOM 1452 N N . PHE A 1 192 ? -3.095 -9.286 -6.285 1.00 92.31 192 PHE A N 1
ATOM 1453 C CA . PHE A 1 192 ? -1.667 -9.061 -6.139 1.00 92.31 192 PHE A CA 1
ATOM 1454 C C . PHE A 1 192 ? -0.912 -10.379 -6.013 1.00 92.31 192 PHE A C 1
ATOM 1456 O O . PHE A 1 192 ? -1.363 -11.339 -5.382 1.00 92.31 192 PHE A O 1
ATOM 1463 N N . LEU A 1 193 ? 0.284 -10.394 -6.589 1.00 91.06 193 LEU A N 1
ATOM 1464 C CA . LEU A 1 193 ? 1.280 -11.432 -6.395 1.00 91.06 193 LEU A CA 1
ATOM 1465 C C . LEU A 1 193 ? 2.311 -10.940 -5.383 1.00 91.06 193 LEU A C 1
ATOM 1467 O O . LEU A 1 193 ? 2.898 -9.873 -5.551 1.00 91.06 193 LEU A O 1
ATOM 1471 N N . PHE A 1 194 ? 2.542 -11.748 -4.355 1.00 91.38 194 PHE A N 1
ATOM 1472 C CA . PHE A 1 194 ? 3.607 -11.544 -3.381 1.00 91.38 194 PHE A CA 1
ATOM 1473 C C . PHE A 1 194 ? 4.776 -12.417 -3.806 1.00 91.38 194 PHE A C 1
ATOM 1475 O O . PHE A 1 194 ? 4.718 -13.640 -3.700 1.00 91.38 194 PHE A O 1
ATOM 1482 N N . ILE A 1 195 ? 5.811 -11.786 -4.346 1.00 89.88 195 ILE A N 1
ATOM 1483 C CA . ILE A 1 195 ? 6.959 -12.473 -4.926 1.00 89.88 195 ILE A CA 1
ATOM 1484 C C . ILE A 1 195 ? 8.125 -12.301 -3.965 1.00 89.88 195 ILE A C 1
ATOM 1486 O O . ILE A 1 195 ? 8.545 -11.176 -3.696 1.00 89.88 195 ILE A O 1
ATOM 1490 N N . GLU A 1 196 ? 8.655 -13.402 -3.437 1.00 88.19 196 GLU A N 1
ATOM 1491 C CA . GLU A 1 196 ? 9.866 -13.355 -2.617 1.00 88.19 196 GLU A CA 1
ATOM 1492 C C . GLU A 1 196 ? 10.987 -12.638 -3.375 1.00 88.19 196 GLU A C 1
ATOM 1494 O O . GLU A 1 196 ? 11.247 -12.921 -4.549 1.00 88.19 196 GLU A O 1
ATOM 1499 N N . SER A 1 197 ? 11.682 -11.717 -2.708 1.00 81.19 197 SER A N 1
ATOM 1500 C CA . SER A 1 197 ? 12.704 -10.896 -3.370 1.00 81.19 197 SER A CA 1
ATOM 1501 C C . SER A 1 197 ? 13.839 -11.732 -3.975 1.00 81.19 197 SER A C 1
ATOM 1503 O O . SER A 1 197 ? 14.345 -11.393 -5.046 1.00 81.19 197 SER A O 1
ATOM 1505 N N . ASP A 1 198 ? 14.192 -12.860 -3.347 1.00 79.12 198 ASP A N 1
ATOM 1506 C CA . ASP A 1 198 ? 15.191 -13.798 -3.874 1.00 79.12 198 ASP A CA 1
ATOM 1507 C C . ASP A 1 198 ? 14.687 -14.488 -5.169 1.00 79.12 198 ASP A C 1
ATOM 1509 O O . ASP A 1 198 ? 15.472 -14.692 -6.094 1.00 79.12 198 ASP A O 1
ATOM 1513 N N . VAL A 1 199 ? 13.384 -14.787 -5.290 1.00 80.44 199 VAL A N 1
ATOM 1514 C CA . VAL A 1 199 ? 12.770 -15.352 -6.513 1.00 80.44 199 VAL A CA 1
ATOM 1515 C C . VAL A 1 199 ? 12.711 -14.310 -7.627 1.00 80.44 199 VAL A C 1
ATOM 1517 O O . VAL A 1 199 ? 13.075 -14.605 -8.768 1.00 80.44 199 VAL A O 1
ATOM 1520 N N . MET A 1 200 ? 12.312 -13.080 -7.300 1.00 79.44 200 MET A N 1
ATOM 1521 C CA . MET A 1 200 ? 12.232 -11.982 -8.265 1.00 79.44 200 MET A CA 1
ATOM 1522 C C . MET A 1 200 ? 13.602 -11.703 -8.913 1.00 79.44 200 MET A C 1
ATOM 1524 O O . MET A 1 200 ? 13.701 -11.550 -10.131 1.00 79.44 200 MET A O 1
ATOM 1528 N N . ALA A 1 201 ? 14.679 -11.752 -8.121 1.00 72.50 201 ALA A N 1
ATOM 1529 C CA . ALA A 1 201 ? 16.051 -11.632 -8.616 1.00 72.50 201 ALA A CA 1
ATOM 1530 C C . ALA A 1 201 ? 16.422 -12.741 -9.617 1.00 72.50 201 ALA A C 1
ATOM 1532 O O . ALA A 1 201 ? 17.086 -12.486 -10.620 1.00 72.50 201 ALA A O 1
ATOM 1533 N N . MET A 1 202 ? 15.980 -13.981 -9.386 1.00 72.00 202 MET A N 1
ATOM 1534 C CA . MET A 1 202 ? 16.244 -15.090 -10.312 1.00 72.00 202 MET A CA 1
ATOM 1535 C C . MET A 1 202 ? 15.461 -14.951 -11.625 1.00 72.00 202 MET A C 1
ATOM 1537 O O . MET A 1 202 ? 15.987 -15.290 -12.688 1.00 72.00 202 MET A O 1
ATOM 1541 N N . MET A 1 203 ? 14.229 -14.433 -11.573 1.00 69.00 203 MET A N 1
ATOM 1542 C CA . MET A 1 203 ? 13.399 -14.211 -12.762 1.00 69.00 203 MET A CA 1
ATOM 1543 C C . MET A 1 203 ? 14.004 -13.162 -13.709 1.00 69.00 203 MET A C 1
ATOM 1545 O O . MET A 1 203 ? 14.003 -13.375 -14.922 1.00 69.00 203 MET A O 1
ATOM 1549 N N . GLU A 1 204 ? 14.578 -12.075 -13.182 1.00 62.91 204 GLU A N 1
ATOM 1550 C CA . GLU A 1 204 ? 15.258 -11.059 -14.003 1.00 62.91 204 GLU A CA 1
ATOM 1551 C C . GLU A 1 204 ? 16.584 -11.550 -14.607 1.00 62.91 204 GLU A C 1
ATOM 1553 O O . GLU A 1 204 ? 16.934 -11.188 -15.731 1.00 62.91 204 GLU A O 1
ATOM 1558 N N . VAL A 1 205 ? 17.340 -12.388 -13.891 1.00 58.59 205 VAL A N 1
ATOM 1559 C CA . VAL A 1 205 ? 18.575 -12.976 -14.439 1.00 58.59 205 VAL A CA 1
ATOM 1560 C C . VAL A 1 205 ? 18.256 -13.930 -15.590 1.00 58.59 205 VAL A C 1
ATOM 1562 O O . VAL A 1 205 ? 18.965 -13.927 -16.595 1.00 58.59 205 VAL A O 1
ATOM 1565 N N . SER A 1 206 ? 17.171 -14.702 -15.470 1.00 55.16 206 SER A N 1
ATOM 1566 C CA . SER A 1 206 ? 16.700 -15.589 -16.534 1.00 55.16 206 SER A CA 1
ATOM 1567 C C . SER A 1 206 ? 16.226 -14.805 -17.760 1.00 55.16 206 SER A C 1
ATOM 1569 O O . SER A 1 206 ? 16.578 -15.158 -18.875 1.00 55.16 206 SER A O 1
ATOM 1571 N N . SER A 1 207 ? 15.500 -13.692 -17.592 1.00 55.53 207 SER A N 1
ATOM 1572 C CA . SER A 1 207 ? 15.032 -12.898 -18.739 1.00 55.53 207 SER A CA 1
ATOM 1573 C C . SER A 1 207 ? 16.165 -12.219 -19.519 1.00 55.53 207 SER A C 1
ATOM 1575 O O . SER A 1 207 ? 16.061 -12.068 -20.735 1.00 55.53 207 SER A O 1
ATOM 1577 N N . ARG A 1 208 ? 17.274 -11.868 -18.854 1.00 50.50 208 ARG A N 1
ATOM 1578 C CA . ARG A 1 208 ? 18.473 -11.304 -19.501 1.00 50.50 208 ARG A CA 1
ATOM 1579 C C . ARG A 1 208 ? 19.345 -12.340 -20.216 1.00 50.50 208 ARG A C 1
ATOM 1581 O O . ARG A 1 208 ? 20.154 -11.948 -21.048 1.00 50.50 208 ARG A O 1
ATOM 1588 N N . SER A 1 209 ? 19.210 -13.633 -19.913 1.00 44.31 209 SER A N 1
ATOM 1589 C CA . SER A 1 209 ? 19.979 -14.708 -20.563 1.00 44.31 209 SER A CA 1
ATOM 1590 C C . SER A 1 209 ? 19.260 -15.365 -21.751 1.00 44.31 209 SER A C 1
ATOM 1592 O O . SER A 1 209 ? 19.823 -16.256 -22.384 1.00 44.31 209 SER A O 1
ATOM 1594 N N . ILE A 1 210 ? 18.054 -14.899 -22.110 1.00 47.66 210 ILE A N 1
ATOM 1595 C CA . ILE A 1 210 ? 17.252 -15.410 -23.244 1.00 47.66 210 ILE A CA 1
ATOM 1596 C C . ILE A 1 210 ? 17.839 -15.034 -24.623 1.00 47.66 210 ILE A C 1
ATOM 1598 O O . ILE A 1 210 ? 17.306 -15.448 -25.646 1.00 47.66 210 ILE A O 1
ATOM 1602 N N . GLU A 1 211 ? 18.971 -14.328 -24.704 1.00 46.53 211 GLU A N 1
ATOM 1603 C CA . GLU A 1 211 ? 19.657 -14.154 -25.996 1.00 46.53 211 GLU A CA 1
ATOM 1604 C C . GLU A 1 211 ? 20.403 -15.417 -26.484 1.00 46.53 211 GLU A C 1
ATOM 1606 O O . GLU A 1 211 ? 20.778 -15.453 -27.649 1.00 46.53 211 GLU A O 1
ATOM 1611 N N . ASP A 1 212 ? 20.537 -16.485 -25.678 1.00 45.94 212 ASP A N 1
ATOM 1612 C CA . ASP A 1 212 ? 21.234 -17.726 -26.085 1.00 45.94 212 ASP A CA 1
ATOM 1613 C C . ASP A 1 212 ? 20.630 -19.018 -25.478 1.00 45.94 212 ASP A C 1
ATOM 1615 O O . ASP A 1 212 ? 21.299 -19.751 -24.743 1.00 45.94 212 ASP A O 1
ATOM 1619 N N . VAL A 1 213 ? 19.364 -19.362 -25.772 1.00 44.88 213 VAL A N 1
ATOM 1620 C CA . VAL A 1 213 ? 18.799 -20.661 -25.336 1.00 44.88 213 VAL A CA 1
ATOM 1621 C C . VAL A 1 213 ? 17.969 -21.366 -26.433 1.00 44.88 213 VAL A C 1
ATOM 1623 O O . VAL A 1 213 ? 17.024 -20.775 -26.951 1.00 44.88 213 VAL A O 1
ATOM 1626 N N . PRO A 1 214 ? 18.276 -22.637 -26.788 1.00 39.56 214 PRO A N 1
ATOM 1627 C CA . PRO A 1 214 ? 17.528 -23.414 -27.783 1.00 39.56 214 PRO A CA 1
ATOM 1628 C C . PRO A 1 214 ? 16.128 -23.841 -27.292 1.00 39.56 214 PRO A C 1
ATOM 1630 O O . PRO A 1 214 ? 15.930 -24.087 -26.105 1.00 39.56 214 PRO A O 1
ATOM 1633 N N . GLU A 1 215 ? 15.192 -23.986 -28.242 1.00 39.59 215 GLU A N 1
ATOM 1634 C CA . GLU A 1 215 ? 13.713 -24.132 -28.162 1.00 39.59 215 GLU A CA 1
ATOM 1635 C C . GLU A 1 215 ? 13.078 -25.172 -27.196 1.00 39.59 215 GLU A C 1
ATOM 1637 O O . GLU A 1 215 ? 11.875 -25.399 -27.270 1.00 39.59 215 GLU A O 1
ATOM 1642 N N . ASN A 1 216 ? 13.793 -25.796 -26.257 1.00 43.19 216 ASN A N 1
ATOM 1643 C CA . ASN A 1 216 ? 13.249 -26.871 -25.409 1.00 43.19 216 ASN A CA 1
ATOM 1644 C C . ASN A 1 216 ? 13.389 -26.620 -23.897 1.00 43.19 216 ASN A C 1
ATOM 1646 O O . ASN A 1 216 ? 13.895 -27.478 -23.171 1.00 43.19 216 ASN A O 1
ATOM 1650 N N . PHE A 1 217 ? 12.898 -25.484 -23.392 1.00 36.66 217 PHE A N 1
ATOM 1651 C CA . PHE A 1 217 ? 12.703 -25.305 -21.946 1.00 36.66 217 PHE A CA 1
ATOM 1652 C C . PHE A 1 217 ? 11.233 -25.511 -21.542 1.00 36.66 217 PHE A C 1
ATOM 1654 O O . PHE A 1 217 ? 10.349 -24.884 -22.126 1.00 36.66 217 PHE A O 1
ATOM 1661 N N . PRO A 1 218 ? 10.940 -26.370 -20.545 1.00 37.03 218 PRO A N 1
ATOM 1662 C CA . PRO A 1 218 ? 9.585 -26.547 -20.044 1.00 37.03 218 PRO A CA 1
ATOM 1663 C C . PRO A 1 218 ? 9.117 -25.284 -19.308 1.00 37.03 218 PRO A C 1
ATOM 1665 O O . PRO A 1 218 ? 9.723 -24.844 -18.331 1.00 37.03 218 PRO A O 1
ATOM 1668 N N . THR A 1 219 ? 8.009 -24.715 -19.776 1.00 39.22 219 THR A N 1
ATOM 1669 C CA . THR A 1 219 ? 7.260 -23.622 -19.148 1.00 39.22 219 THR A CA 1
ATOM 1670 C C . THR A 1 219 ? 6.536 -24.115 -17.897 1.00 39.22 219 THR A C 1
ATOM 1672 O O . THR A 1 219 ? 5.336 -24.370 -17.895 1.00 39.22 219 THR A O 1
ATOM 1675 N N . THR A 1 220 ? 7.260 -24.234 -16.793 1.00 39.25 220 THR A N 1
ATOM 1676 C CA . THR A 1 220 ? 6.651 -24.314 -15.461 1.00 39.25 220 THR A CA 1
ATOM 1677 C C . THR A 1 220 ? 7.188 -23.168 -14.627 1.00 39.25 220 THR A C 1
ATOM 1679 O O . THR A 1 220 ? 8.253 -23.286 -14.030 1.00 39.25 220 THR A O 1
ATOM 1682 N N . PHE A 1 221 ? 6.457 -22.051 -14.609 1.00 36.28 221 PHE A N 1
ATOM 1683 C CA . PHE A 1 221 ? 6.603 -21.040 -13.565 1.00 36.28 221 PHE A CA 1
ATOM 1684 C C . PHE A 1 221 ? 6.134 -21.673 -12.250 1.00 36.28 221 PHE A C 1
ATOM 1686 O O . PHE A 1 221 ? 4.963 -22.051 -12.157 1.00 36.28 221 PHE A O 1
ATOM 1693 N N . PRO A 1 222 ? 6.996 -21.832 -11.236 1.00 33.25 222 PRO A N 1
ATOM 1694 C CA . PRO A 1 222 ? 6.531 -22.270 -9.939 1.00 33.25 222 PRO A CA 1
ATOM 1695 C C . PRO A 1 222 ? 5.889 -21.069 -9.235 1.00 33.25 222 PRO A C 1
ATOM 1697 O O . PRO A 1 222 ? 6.575 -20.206 -8.696 1.00 33.25 222 PRO A O 1
ATOM 1700 N N . THR A 1 223 ? 4.559 -21.000 -9.233 1.00 38.59 223 THR A N 1
ATOM 1701 C CA . THR A 1 223 ? 3.815 -20.181 -8.269 1.00 38.59 223 THR A CA 1
ATOM 1702 C C . THR A 1 223 ? 3.964 -20.822 -6.892 1.00 38.59 223 THR A C 1
ATOM 1704 O O . THR A 1 223 ? 3.143 -21.650 -6.494 1.00 38.59 223 THR A O 1
ATOM 1707 N N . TYR A 1 224 ? 5.036 -20.490 -6.173 1.00 38.84 224 TYR A N 1
ATOM 1708 C CA . TYR A 1 224 ? 5.098 -20.738 -4.737 1.00 38.84 224 TYR A CA 1
ATOM 1709 C C . TYR A 1 224 ? 4.265 -19.659 -4.052 1.00 38.84 224 TYR A C 1
ATOM 1711 O O . TYR A 1 224 ? 4.712 -18.538 -3.846 1.00 38.84 224 TYR A O 1
ATOM 1719 N N . PHE A 1 225 ? 3.013 -19.998 -3.751 1.00 41.41 225 PHE A N 1
ATOM 1720 C CA . PHE A 1 225 ? 2.233 -19.232 -2.793 1.00 41.41 225 PHE A CA 1
ATOM 1721 C C . PHE A 1 225 ? 2.754 -19.563 -1.392 1.00 41.41 225 PHE A C 1
ATOM 1723 O O . PHE A 1 225 ? 2.828 -20.752 -1.054 1.00 41.41 225 PHE A O 1
ATOM 1730 N N . PRO A 1 226 ? 3.051 -18.574 -0.535 1.00 39.28 226 PRO A N 1
ATOM 1731 C CA . PRO A 1 226 ? 3.046 -18.839 0.891 1.00 39.28 226 PRO A CA 1
ATOM 1732 C C . PRO A 1 226 ? 1.651 -19.362 1.253 1.00 39.28 226 PRO A C 1
ATOM 1734 O O . PRO A 1 226 ? 0.628 -18.809 0.840 1.00 39.28 226 PRO A O 1
ATOM 1737 N N . SER A 1 227 ? 1.592 -20.468 1.994 1.00 42.16 227 SER A N 1
ATOM 1738 C CA . SER A 1 227 ? 0.344 -20.956 2.579 1.00 42.16 227 SER A CA 1
ATOM 1739 C C . SER A 1 227 ? -0.096 -19.973 3.668 1.00 42.16 227 SER A C 1
ATOM 1741 O O . SER A 1 227 ? 0.086 -20.230 4.852 1.00 42.16 227 SER A O 1
ATOM 1743 N N . LEU A 1 228 ? -0.690 -18.851 3.263 1.00 46.91 228 LEU A N 1
ATOM 1744 C CA . LEU A 1 228 ? -1.278 -17.831 4.140 1.00 46.91 228 LEU A CA 1
ATOM 1745 C C . LEU A 1 228 ? -2.693 -18.227 4.600 1.00 46.91 228 LEU A C 1
ATOM 1747 O O . LEU A 1 228 ? -3.457 -17.391 5.078 1.00 46.91 228 LEU A O 1
ATOM 1751 N N . SER A 1 229 ? -3.056 -19.506 4.444 1.00 39.16 229 SER A N 1
ATOM 1752 C CA . SER A 1 229 ? -4.328 -20.035 4.928 1.00 39.16 229 SER A CA 1
ATOM 1753 C C . SER A 1 229 ? -4.391 -19.896 6.451 1.00 39.16 229 SER A C 1
ATOM 1755 O O . SER A 1 229 ? -3.457 -20.334 7.128 1.00 39.16 229 SER A O 1
ATOM 1757 N N . PRO A 1 230 ? -5.476 -19.351 7.024 1.00 35.53 230 PRO A N 1
ATOM 1758 C CA . PRO A 1 230 ? -5.685 -19.435 8.457 1.00 35.53 230 PRO A CA 1
ATOM 1759 C C . PRO A 1 230 ? -5.797 -20.914 8.830 1.00 35.53 230 PRO A C 1
ATOM 1761 O O . PRO A 1 230 ? -6.710 -21.615 8.388 1.00 35.53 230 PRO A O 1
ATOM 1764 N N . THR A 1 231 ? -4.861 -21.410 9.637 1.00 35.91 231 THR A N 1
ATOM 1765 C CA . THR A 1 231 ? -4.990 -22.730 10.257 1.00 35.91 231 THR A CA 1
ATOM 1766 C C . THR A 1 231 ? -6.147 -22.654 11.247 1.00 35.91 231 THR A C 1
ATOM 1768 O O . THR A 1 231 ? -5.963 -22.299 12.412 1.00 35.91 231 THR A O 1
ATOM 1771 N N . ILE A 1 232 ? -7.360 -22.961 10.787 1.00 37.44 232 ILE A N 1
ATOM 1772 C CA . ILE A 1 232 ? -8.487 -23.231 11.675 1.00 37.44 232 ILE A CA 1
ATOM 1773 C C . ILE A 1 232 ? -8.086 -24.474 12.467 1.00 37.44 232 ILE A C 1
ATOM 1775 O O . ILE A 1 232 ? -8.036 -25.582 11.934 1.00 37.44 232 ILE A O 1
ATOM 1779 N N . SER A 1 233 ? -7.731 -24.278 13.737 1.00 38.47 233 SER A N 1
ATOM 1780 C CA . SER A 1 233 ? -7.564 -25.402 14.654 1.00 38.47 233 SER A CA 1
ATOM 1781 C C . SER A 1 233 ? -8.895 -26.152 14.710 1.00 38.47 233 SER A C 1
ATOM 1783 O O . SER A 1 233 ? -9.929 -25.495 14.863 1.00 38.47 233 SER A O 1
ATOM 1785 N N . PRO A 1 234 ? -8.911 -27.490 14.576 1.00 36.69 234 PRO A N 1
ATOM 1786 C CA . PRO A 1 234 ? -10.149 -28.241 14.704 1.00 36.69 234 PRO A CA 1
ATOM 1787 C C . PRO A 1 234 ? -10.767 -27.923 16.068 1.00 36.69 234 PRO A C 1
ATOM 1789 O O . PRO A 1 234 ? -10.113 -28.081 17.104 1.00 36.69 234 PRO A O 1
ATOM 1792 N N . MET A 1 235 ? -12.004 -27.415 16.055 1.00 38.44 235 MET A N 1
ATOM 1793 C CA . MET A 1 235 ? -12.799 -27.250 17.267 1.00 38.44 235 MET A CA 1
ATOM 1794 C C . MET A 1 235 ? -12.854 -28.610 17.953 1.00 38.44 235 MET A C 1
ATOM 1796 O O . MET A 1 235 ? -13.268 -29.603 17.360 1.00 38.44 235 MET A O 1
ATOM 1800 N N . LYS A 1 236 ? -12.370 -28.652 19.192 1.00 42.59 236 LYS A N 1
ATOM 1801 C CA . LYS A 1 236 ? -12.537 -29.805 20.062 1.00 42.59 236 LYS A CA 1
ATOM 1802 C C . LYS A 1 236 ? -14.033 -29.895 20.355 1.00 42.59 236 LYS A C 1
ATOM 1804 O O . LYS A 1 236 ? -14.586 -28.936 20.895 1.00 42.59 236 LYS A O 1
ATOM 1809 N N . ASP A 1 237 ? -14.667 -30.987 19.938 1.00 48.06 237 ASP A N 1
ATOM 1810 C CA . ASP A 1 237 ? -16.073 -31.240 20.241 1.00 48.06 237 ASP A CA 1
ATOM 1811 C C . ASP A 1 237 ? -16.312 -31.077 21.753 1.00 48.06 237 ASP A C 1
ATOM 1813 O O . ASP A 1 237 ? -15.455 -31.478 22.553 1.00 48.06 237 ASP A O 1
ATOM 1817 N N . PRO A 1 238 ? -17.430 -30.460 22.168 1.00 49.12 238 PRO A N 1
ATOM 1818 C CA . PRO A 1 238 ? -17.793 -30.424 23.574 1.00 49.12 238 PRO A CA 1
ATOM 1819 C C . PRO A 1 238 ? -18.035 -31.860 24.056 1.00 49.12 238 PRO A C 1
ATOM 1821 O O . PRO A 1 238 ? -18.863 -32.575 23.497 1.00 49.12 238 PRO A O 1
ATOM 1824 N N . GLU A 1 239 ? -17.279 -32.279 25.071 1.00 51.66 239 GLU A N 1
ATOM 1825 C CA . GLU A 1 239 ? -17.522 -33.531 25.793 1.00 51.66 239 GLU A CA 1
ATOM 1826 C C . GLU A 1 239 ? -18.913 -33.460 26.455 1.00 51.66 239 GLU A C 1
ATOM 1828 O O . GLU A 1 239 ? -19.179 -32.532 27.224 1.00 51.66 239 GLU A O 1
ATOM 1833 N N . GLU A 1 240 ? -19.790 -34.415 26.116 1.00 46.06 240 GLU A N 1
ATOM 1834 C CA . GLU A 1 240 ? -20.998 -34.764 26.888 1.00 46.06 240 GLU A CA 1
ATOM 1835 C C . GLU A 1 240 ? -20.641 -35.534 28.167 1.00 46.06 240 GLU A C 1
ATOM 1837 O O . GLU A 1 240 ? -19.760 -36.427 28.104 1.00 46.06 240 GLU A O 1
#

Foldseek 3Di:
DDDDDDDDDDDADDFQDDDDDDDDDDDDDDDDDDPPDDQWWWWKAQQQFPQWTFFQVCADRGQQFNQQRTGGQDLDDPRNLRRIWRWDDDLFWIWTHRSNRPQWTWFFDDDPPDDLVRLQVSQAKFTIGGDGRVDLRRTFGDDLFWTWGPSCVVSVFTKTWFWDADDPVPGTRSTTGIHTDPDDDDDSRRGIQTHGSVRVVVVVVVVVPVVDDDDDDDPDDDSPDDCPDNPPDPPDPDDD

InterPro domains:
  IPR035992 Ricin B-like lectins [SSF50370] (47-146)